Protein AF-A0A9D1P016-F1 (afdb_monomer_lite)

InterPro domains:
  IPR029063 S-adenosyl-L-methionine-dependent methyltransferase superfamily [G3DSA:3.40.50.150] (2-143)
  IPR029063 S-adenosyl-L-methionine-dependent methyltransferase superfamily [SSF53335] (2-163)

Secondary structure (DSSP, 8-state):
--------TTS---SS-EEEEEE-TTGGGG--SHHHHHHHHHHHHHHEEEEEEEEEEEE-HHIIIIIITT-EEEEE-SSEEEEEEEEEETTTTEEEEEEEEEEEPSSSS-EEEEEEEEEEE---HHHHHHHHHHTTEEEEEEEETTSSSPP-TT-SEEEEEEEE---TTS------GGGGGTT--

Organism: NCBI:txid2840864

Structure (mmCIF, N/CA/C/O backbone):
data_AF-A0A9D1P016-F1
#
_entry.id   AF-A0A9D1P016-F1
#
loop_
_atom_site.group_PDB
_atom_site.id
_atom_site.type_symbol
_atom_site.label_atom_id
_atom_site.label_alt_id
_atom_site.label_comp_id
_atom_site.label_asym_id
_atom_site.label_entity_id
_atom_site.label_seq_id
_atom_site.pdbx_PDB_ins_code
_atom_site.Cartn_x
_atom_site.Cartn_y
_atom_site.Cartn_z
_atom_site.occupancy
_atom_site.B_iso_or_equiv
_atom_site.auth_seq_id
_atom_site.auth_comp_id
_atom_site.auth_asym_id
_atom_site.auth_atom_id
_atom_site.pdbx_PDB_model_num
ATOM 1 N N . ASP A 1 1 ? -22.565 -2.292 -15.422 1.00 86.06 1 ASP A N 1
ATOM 2 C CA . ASP A 1 1 ? -21.667 -1.198 -15.838 1.00 86.06 1 ASP A CA 1
ATOM 3 C C . ASP A 1 1 ? -20.676 -0.885 -14.730 1.00 86.06 1 ASP A C 1
ATOM 5 O O . ASP A 1 1 ? -21.035 -1.044 -13.568 1.00 86.06 1 ASP A O 1
ATOM 9 N N . ILE A 1 2 ? -19.441 -0.518 -15.087 1.00 94.69 2 ILE A N 1
ATOM 10 C CA . ILE A 1 2 ? -18.363 -0.132 -14.159 1.00 94.69 2 ILE A CA 1
ATOM 11 C C . ILE A 1 2 ? -18.047 1.345 -14.411 1.00 94.69 2 ILE A C 1
ATOM 13 O O . ILE A 1 2 ? -17.855 1.740 -15.561 1.00 94.69 2 ILE A O 1
ATOM 17 N N . LEU A 1 3 ? -18.018 2.152 -13.349 1.00 94.94 3 LEU A N 1
ATOM 18 C CA . LEU A 1 3 ? -17.623 3.559 -13.401 1.00 94.94 3 LEU A CA 1
ATOM 19 C C . LEU A 1 3 ? -16.125 3.676 -13.102 1.00 94.94 3 LEU A C 1
ATOM 21 O O . LEU A 1 3 ? -15.678 3.214 -12.056 1.00 94.94 3 LEU A O 1
ATOM 25 N N . TYR A 1 4 ? -15.377 4.321 -13.997 1.00 96.56 4 TYR A N 1
ATOM 26 C CA . TYR A 1 4 ? -13.969 4.658 -13.789 1.00 96.56 4 TYR A CA 1
ATOM 27 C C . TYR A 1 4 ? -13.840 6.148 -13.483 1.00 96.56 4 TYR A C 1
ATOM 29 O O . TYR A 1 4 ? -14.383 6.978 -14.213 1.00 96.56 4 TYR A O 1
ATOM 37 N N . LEU A 1 5 ? -13.115 6.472 -12.414 1.00 96.25 5 LEU A N 1
ATOM 38 C CA . LEU A 1 5 ? -12.812 7.835 -11.990 1.00 96.25 5 LEU A CA 1
ATOM 39 C C . LEU A 1 5 ? -11.292 7.976 -11.885 1.00 96.25 5 LEU A C 1
ATOM 41 O O . LEU A 1 5 ? -10.639 7.124 -11.289 1.00 96.25 5 LEU A O 1
ATOM 45 N N . LEU A 1 6 ? -10.739 9.037 -12.470 1.00 97.69 6 LEU A N 1
ATOM 46 C CA . LEU A 1 6 ? -9.331 9.393 -12.309 1.00 97.69 6 LEU A CA 1
ATOM 47 C C . LEU A 1 6 ? -9.218 10.350 -11.123 1.00 97.69 6 LEU A C 1
ATOM 49 O O . LEU A 1 6 ? -9.608 11.511 -11.241 1.00 97.69 6 LEU A O 1
ATOM 53 N N . GLN A 1 7 ? -8.746 9.849 -9.987 1.00 97.94 7 GLN A N 1
ATOM 54 C CA . GLN A 1 7 ? -8.622 10.602 -8.739 1.00 97.94 7 GLN A CA 1
ATOM 55 C C . GLN A 1 7 ? -7.360 10.167 -7.988 1.00 97.94 7 GLN A C 1
ATOM 57 O O . GLN A 1 7 ? -6.911 9.029 -8.133 1.00 97.94 7 GLN A O 1
ATOM 62 N N . ASP A 1 8 ? -6.814 11.069 -7.178 1.00 98.00 8 ASP A N 1
ATOM 63 C CA . ASP A 1 8 ? -5.795 10.747 -6.183 1.00 98.00 8 ASP A CA 1
ATOM 64 C C . ASP A 1 8 ? -6.477 10.120 -4.957 1.00 98.00 8 ASP A C 1
ATOM 66 O O . ASP A 1 8 ? -7.472 10.641 -4.448 1.00 98.00 8 ASP A O 1
ATOM 70 N N . MET A 1 9 ? -5.956 8.992 -4.470 1.00 96.88 9 MET A N 1
ATOM 71 C CA . MET A 1 9 ? -6.539 8.292 -3.321 1.00 96.88 9 MET A CA 1
ATOM 72 C C . MET A 1 9 ? -6.477 9.100 -2.012 1.00 96.88 9 MET A C 1
ATOM 74 O O . MET A 1 9 ? -7.192 8.781 -1.065 1.00 96.88 9 MET A O 1
ATOM 78 N N . ARG A 1 10 ? -5.660 10.155 -1.945 1.00 98.12 10 ARG A N 1
ATOM 79 C CA . ARG A 1 10 ? -5.562 11.062 -0.789 1.00 98.12 10 ARG A CA 1
ATOM 80 C C . ARG A 1 10 ? -6.680 12.102 -0.733 1.00 98.12 10 ARG A C 1
ATOM 82 O O . ARG A 1 10 ? -6.867 12.740 0.301 1.00 98.12 10 ARG A O 1
ATOM 89 N N . GLU A 1 11 ? -7.435 12.266 -1.816 1.00 97.88 11 GLU A N 1
ATOM 90 C CA . GLU A 1 11 ? -8.496 13.275 -1.938 1.00 97.88 11 GLU A CA 1
ATOM 91 C C . GLU A 1 11 ? -9.695 12.788 -2.770 1.00 97.88 11 GLU A C 1
ATOM 93 O O . GLU A 1 11 ? -10.429 13.588 -3.349 1.00 97.88 11 GLU A O 1
ATOM 98 N N . PHE A 1 12 ? -9.917 11.470 -2.833 1.00 97.06 12 PHE A N 1
ATOM 99 C CA . PHE A 1 12 ? -11.016 10.912 -3.617 1.00 97.06 12 PHE A CA 1
ATOM 100 C C . PHE A 1 12 ? -12.390 11.323 -3.062 1.00 97.06 12 PHE A C 1
ATOM 102 O O . PHE A 1 12 ? -12.607 11.441 -1.851 1.00 97.06 12 PHE A O 1
ATOM 109 N N . GLU A 1 13 ? -13.350 11.491 -3.971 1.00 96.12 13 GLU A N 1
ATOM 110 C CA . GLU A 1 13 ? -14.728 11.868 -3.658 1.00 96.12 13 GLU A CA 1
ATOM 111 C C . GLU A 1 13 ? -15.710 10.966 -4.404 1.00 96.12 13 GLU A C 1
ATOM 113 O O . GLU A 1 13 ? -15.620 10.779 -5.623 1.00 96.12 13 GLU A O 1
ATOM 118 N N . LEU A 1 14 ? -16.673 10.423 -3.654 1.00 94.81 14 LEU A N 1
ATOM 119 C CA . LEU A 1 14 ? -17.739 9.572 -4.169 1.00 94.81 14 LEU A CA 1
ATOM 120 C C . LEU A 1 14 ? -19.102 10.228 -3.942 1.00 94.81 14 LEU A C 1
ATOM 122 O O . LEU A 1 14 ? -19.347 10.872 -2.926 1.00 94.81 14 LEU A O 1
ATOM 126 N N . TYR A 1 15 ? -20.040 9.979 -4.857 1.00 89.31 15 TYR A N 1
ATOM 127 C CA . TYR A 1 15 ? -21.421 10.468 -4.742 1.00 89.31 15 TYR A CA 1
ATOM 128 C C . TYR A 1 15 ? -22.214 9.863 -3.570 1.00 89.31 15 TYR A C 1
ATOM 130 O O . TYR A 1 15 ? -23.306 10.334 -3.259 1.00 89.31 15 TYR A O 1
ATOM 138 N N . GLY A 1 16 ? -21.705 8.803 -2.944 1.00 91.38 16 GLY A N 1
ATOM 139 C CA . GLY A 1 16 ? -22.344 8.121 -1.828 1.00 91.38 16 GLY A CA 1
ATOM 140 C C . GLY A 1 16 ? -21.399 7.126 -1.168 1.00 91.38 16 GLY A C 1
ATOM 141 O O . GLY A 1 16 ? -20.247 6.979 -1.581 1.00 91.38 16 GLY A O 1
ATOM 142 N N . THR A 1 17 ? -21.899 6.448 -0.142 1.00 95.06 17 THR A N 1
ATOM 143 C CA . THR A 1 17 ? -21.143 5.423 0.572 1.00 95.06 17 THR A CA 1
ATOM 144 C C . THR A 1 17 ? -21.134 4.089 -0.175 1.00 95.06 17 THR A C 1
ATOM 146 O O . THR A 1 17 ? -21.968 3.822 -1.047 1.00 95.06 17 THR A O 1
ATOM 149 N N . VAL A 1 18 ? -20.154 3.250 0.151 1.00 96.94 18 VAL A N 1
ATOM 150 C CA . VAL A 1 18 ? -19.946 1.930 -0.446 1.00 96.94 18 VAL A CA 1
ATOM 151 C C . VAL A 1 18 ? -19.807 0.859 0.629 1.00 96.94 18 VAL A C 1
ATOM 153 O O . VAL A 1 18 ? -19.250 1.082 1.699 1.00 96.94 18 VAL A O 1
ATOM 156 N N . ARG A 1 19 ? -20.253 -0.362 0.325 1.00 97.62 19 ARG A N 1
ATOM 157 C CA . ARG A 1 19 ? -20.155 -1.496 1.264 1.00 97.62 19 ARG A CA 1
ATOM 158 C C . ARG A 1 19 ? -18.728 -1.966 1.507 1.00 97.62 19 ARG A C 1
ATOM 160 O O . ARG A 1 19 ? -18.453 -2.570 2.544 1.00 97.62 19 ARG A O 1
ATOM 167 N N . ALA A 1 20 ? -17.854 -1.766 0.526 1.00 98.25 20 ALA A N 1
ATOM 168 C CA . ALA A 1 20 ? -16.466 -2.158 0.628 1.00 98.25 20 ALA A CA 1
ATOM 169 C C . ALA A 1 20 ? -15.550 -1.265 -0.208 1.00 98.25 20 ALA A C 1
ATOM 171 O O . ALA A 1 20 ? -15.937 -0.806 -1.284 1.00 98.25 20 ALA A O 1
ATOM 172 N N . VAL A 1 21 ? -14.322 -1.098 0.276 1.00 98.56 21 VAL A N 1
ATOM 173 C CA . VAL A 1 21 ? -13.193 -0.520 -0.458 1.00 98.56 21 VAL A CA 1
ATOM 174 C C . VAL A 1 21 ? -12.096 -1.578 -0.541 1.00 98.56 21 VAL A C 1
ATOM 176 O O . VAL A 1 21 ? -11.859 -2.308 0.423 1.00 98.56 21 VAL A O 1
ATOM 179 N N . VAL A 1 22 ? -11.446 -1.688 -1.700 1.00 98.38 22 VAL A N 1
ATOM 180 C CA . VAL A 1 22 ? -10.382 -2.667 -1.945 1.00 98.38 22 VAL A CA 1
ATOM 181 C C . VAL A 1 22 ? -9.201 -1.968 -2.613 1.00 98.38 22 VAL A C 1
ATOM 183 O O . VAL A 1 22 ? -9.381 -1.366 -3.668 1.00 98.38 22 VAL A O 1
ATOM 186 N N . SER A 1 23 ? -8.010 -2.059 -2.016 1.00 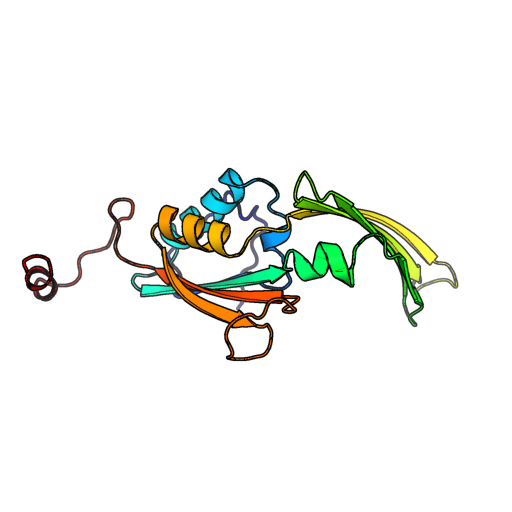98.06 23 SER A N 1
ATOM 187 C CA . SER A 1 23 ? -6.754 -1.536 -2.576 1.00 98.06 23 SER A CA 1
ATOM 188 C C . SER A 1 23 ? -5.693 -2.630 -2.567 1.00 98.06 23 SER A C 1
ATOM 190 O O . SER A 1 23 ? -5.172 -2.989 -1.516 1.00 98.06 23 SER A O 1
ATOM 192 N N . VAL A 1 24 ? -5.417 -3.212 -3.731 1.00 96.00 24 VAL A N 1
ATOM 193 C CA . VAL A 1 24 ? -4.532 -4.379 -3.851 1.00 96.00 24 VAL A CA 1
ATOM 194 C C . VAL A 1 24 ? -3.334 -4.100 -4.748 1.00 96.00 24 VAL A C 1
ATOM 196 O O . VAL A 1 24 ? -3.271 -3.059 -5.404 1.00 96.00 24 VAL A O 1
ATOM 199 N N . CYS A 1 25 ? -2.395 -5.044 -4.784 1.00 94.56 25 CYS A N 1
ATOM 200 C CA . CYS A 1 25 ? -1.147 -4.933 -5.536 1.00 94.56 25 CYS A CA 1
ATOM 201 C C . CYS A 1 25 ? -0.304 -3.760 -5.031 1.00 94.56 25 CYS A C 1
ATOM 203 O O . CYS A 1 25 ? 0.121 -2.922 -5.821 1.00 94.56 25 CYS A O 1
ATOM 205 N N . ASP A 1 26 ? -0.094 -3.692 -3.708 1.00 95.12 26 ASP A N 1
ATOM 206 C CA . ASP A 1 26 ? 0.848 -2.771 -3.056 1.00 95.12 26 ASP A CA 1
ATOM 207 C C . ASP A 1 26 ? 0.648 -1.286 -3.399 1.00 95.12 26 ASP A C 1
ATOM 209 O O . ASP A 1 26 ? 1.516 -0.451 -3.159 1.00 95.12 26 ASP A O 1
ATOM 213 N N . SER A 1 27 ? -0.548 -0.928 -3.875 1.00 97.19 27 SER A N 1
ATOM 214 C CA . SER A 1 27 ? -0.911 0.451 -4.212 1.00 97.19 27 SER A CA 1
ATOM 215 C C . SER A 1 27 ? -0.753 1.381 -3.007 1.00 97.19 27 SER A C 1
ATOM 217 O O . SER A 1 27 ? -0.333 2.523 -3.150 1.00 97.19 27 SER A O 1
ATOM 219 N N . MET A 1 28 ? -1.031 0.873 -1.803 1.00 97.81 28 MET A N 1
ATOM 220 C CA . MET A 1 28 ? -0.887 1.635 -0.562 1.00 97.81 28 MET A CA 1
ATOM 221 C C . MET A 1 28 ? 0.576 1.915 -0.193 1.00 97.81 28 MET A C 1
ATOM 223 O O . MET A 1 28 ? 0.830 2.889 0.506 1.00 97.81 28 MET A O 1
ATOM 227 N N . ASN A 1 29 ? 1.543 1.115 -0.664 1.00 98.25 29 ASN A N 1
ATOM 228 C CA . ASN A 1 29 ? 2.960 1.376 -0.401 1.00 98.25 29 ASN A CA 1
ATOM 229 C C . ASN A 1 29 ? 3.468 2.629 -1.137 1.00 98.25 29 ASN A C 1
ATOM 231 O O . ASN A 1 29 ? 4.477 3.181 -0.717 1.00 98.25 29 ASN A O 1
ATOM 235 N N . TYR A 1 30 ? 2.786 3.094 -2.192 1.00 98.12 30 TYR A N 1
ATOM 236 C CA . TYR A 1 30 ? 3.137 4.336 -2.901 1.00 98.12 30 TYR A CA 1
ATOM 237 C C . TYR A 1 30 ? 2.790 5.607 -2.129 1.00 98.12 30 TYR A C 1
ATOM 239 O O . TYR A 1 30 ? 3.263 6.690 -2.472 1.00 98.12 30 TYR A O 1
ATOM 247 N N . ILE A 1 31 ? 1.963 5.497 -1.092 1.00 98.38 31 ILE A N 1
ATOM 248 C CA . ILE A 1 31 ? 1.809 6.581 -0.137 1.00 98.38 31 ILE A CA 1
ATOM 249 C C . ILE A 1 31 ? 3.032 6.514 0.764 1.00 98.38 31 ILE A C 1
ATOM 251 O O . ILE A 1 31 ? 3.184 5.557 1.510 1.00 98.38 31 ILE A O 1
ATOM 255 N N . THR A 1 32 ? 3.952 7.465 0.619 1.00 97.81 32 THR A N 1
ATOM 256 C CA . THR A 1 32 ? 5.226 7.462 1.352 1.00 97.81 32 THR A CA 1
ATOM 257 C C . THR A 1 32 ? 5.178 8.300 2.620 1.00 97.81 32 THR A C 1
ATOM 259 O O . THR A 1 32 ? 6.038 8.142 3.477 1.00 97.81 32 THR A O 1
ATOM 262 N N . ASP A 1 33 ? 4.171 9.153 2.784 1.00 97.94 33 ASP A N 1
ATOM 263 C CA . ASP A 1 33 ? 3.970 9.956 3.985 1.00 97.94 33 ASP A CA 1
ATOM 264 C C . ASP A 1 33 ? 2.914 9.316 4.907 1.00 97.94 33 ASP A C 1
ATOM 266 O O . ASP A 1 33 ? 1.906 8.767 4.459 1.00 97.94 33 ASP A O 1
ATOM 270 N N . GLU A 1 34 ? 3.161 9.320 6.217 1.00 97.50 34 GLU A N 1
ATOM 271 C CA . GLU A 1 34 ? 2.231 8.733 7.192 1.00 97.50 34 GLU A CA 1
ATOM 272 C C . GLU A 1 34 ? 0.925 9.520 7.333 1.00 97.50 34 GLU A C 1
ATOM 274 O O . GLU A 1 34 ? -0.136 8.915 7.508 1.00 97.50 34 GLU A O 1
ATOM 279 N N . GLU A 1 35 ? 0.982 10.850 7.256 1.00 98.31 35 GLU A N 1
ATOM 280 C CA . GLU A 1 35 ? -0.199 11.709 7.317 1.00 98.31 35 GLU A CA 1
ATOM 281 C C . GLU A 1 35 ? -1.071 11.502 6.078 1.00 98.31 35 GLU A C 1
ATOM 283 O O . GLU A 1 35 ? -2.296 11.417 6.200 1.00 98.31 35 GLU A O 1
ATOM 288 N N . ASP A 1 36 ? -0.449 11.326 4.908 1.00 98.62 36 ASP A N 1
ATOM 289 C CA . ASP A 1 36 ? -1.157 10.967 3.678 1.00 98.62 36 ASP A CA 1
ATOM 290 C C . ASP A 1 36 ? -1.817 9.584 3.797 1.00 98.62 36 ASP A C 1
ATOM 292 O O . ASP A 1 36 ? -2.981 9.426 3.424 1.00 98.62 36 ASP A O 1
ATOM 296 N N . LEU A 1 37 ? -1.133 8.580 4.360 1.00 98.62 37 LEU A N 1
ATOM 297 C CA . LEU A 1 37 ? -1.711 7.241 4.537 1.00 98.62 37 LEU A CA 1
ATOM 298 C C . LEU A 1 37 ? -2.916 7.280 5.486 1.00 98.62 37 LEU A C 1
ATOM 300 O O . LEU A 1 37 ? -3.975 6.713 5.195 1.00 98.62 37 LEU A O 1
ATOM 304 N N . LEU A 1 38 ? -2.781 8.011 6.594 1.00 98.69 38 LEU A N 1
ATOM 305 C CA . LEU A 1 38 ? -3.874 8.270 7.523 1.00 98.69 38 LEU A CA 1
ATOM 306 C C . LEU A 1 38 ? -5.039 8.988 6.836 1.00 98.69 38 LEU A C 1
ATOM 308 O O . LEU A 1 38 ? -6.203 8.667 7.086 1.00 98.69 38 LEU A O 1
ATOM 312 N N . GLN A 1 39 ? -4.745 9.950 5.963 1.00 98.62 39 GLN A N 1
ATOM 313 C CA . GLN A 1 39 ? -5.750 10.675 5.199 1.00 98.62 39 GLN A CA 1
ATOM 314 C C . GLN A 1 39 ? -6.524 9.741 4.258 1.00 98.62 39 GLN A C 1
ATOM 316 O O . GLN A 1 39 ? -7.756 9.803 4.237 1.00 98.62 39 GLN A O 1
ATOM 321 N N . VAL A 1 40 ? -5.849 8.818 3.562 1.00 98.69 40 VAL A N 1
ATOM 322 C CA . VAL A 1 40 ? -6.526 7.781 2.763 1.00 98.69 40 VAL A CA 1
ATOM 323 C C . VAL A 1 40 ? -7.459 6.953 3.650 1.00 98.69 40 VAL A C 1
ATOM 325 O O . VAL A 1 40 ? -8.634 6.783 3.320 1.00 98.69 40 VAL A O 1
ATOM 328 N N . PHE A 1 41 ? -6.993 6.482 4.811 1.00 98.62 41 PHE A N 1
ATOM 329 C CA . PHE A 1 41 ? -7.825 5.694 5.729 1.00 98.62 41 PHE A CA 1
ATOM 330 C C . PHE A 1 41 ? -9.031 6.478 6.259 1.00 98.62 41 PHE A C 1
ATOM 332 O O . PHE A 1 41 ? -10.124 5.919 6.368 1.00 98.62 41 PHE A O 1
ATOM 339 N N . ARG A 1 42 ? -8.878 7.778 6.535 1.00 97.62 42 ARG A N 1
ATOM 340 C CA . ARG A 1 42 ? -9.984 8.664 6.933 1.00 97.62 42 ARG A CA 1
ATOM 341 C C . ARG A 1 42 ? -11.016 8.820 5.823 1.00 97.62 42 ARG A C 1
ATOM 343 O O . ARG A 1 42 ? -12.212 8.764 6.107 1.00 97.62 42 ARG A O 1
ATOM 350 N N . LEU A 1 43 ? -10.585 8.970 4.571 1.00 97.81 43 LEU A N 1
ATOM 351 C CA . LEU A 1 43 ? -11.501 9.012 3.430 1.00 97.81 43 LEU A CA 1
ATOM 352 C C . LEU A 1 43 ? -12.235 7.684 3.258 1.00 97.81 43 LEU A C 1
ATOM 354 O O . LEU A 1 43 ? -13.456 7.676 3.112 1.00 97.81 43 LEU A O 1
ATOM 358 N N . VAL A 1 44 ? -11.531 6.557 3.360 1.00 98.00 44 VAL A N 1
ATOM 359 C CA . VAL A 1 44 ? -12.158 5.229 3.331 1.00 98.00 44 VAL A CA 1
ATOM 360 C C . VAL A 1 44 ? -13.199 5.093 4.442 1.00 98.00 44 VAL A C 1
ATOM 362 O O . VAL A 1 44 ? -14.344 4.740 4.171 1.00 98.00 44 VAL A O 1
ATOM 365 N N . SER A 1 45 ? -12.839 5.444 5.675 1.00 97.06 45 SER A N 1
ATOM 366 C CA . SER A 1 45 ? -13.746 5.470 6.826 1.00 97.06 45 SER A CA 1
ATOM 367 C C . SER A 1 45 ? -14.985 6.336 6.563 1.00 97.06 45 SER A C 1
ATOM 369 O O . SER A 1 45 ? -16.113 5.918 6.834 1.00 97.06 45 SER A O 1
ATOM 371 N N . ASN A 1 46 ? -14.807 7.511 5.953 1.00 95.94 46 ASN A N 1
ATOM 372 C CA . ASN A 1 46 ? -15.895 8.417 5.592 1.00 95.94 46 ASN A CA 1
ATOM 373 C C . ASN A 1 46 ? -16.851 7.819 4.545 1.00 95.94 46 ASN A C 1
ATOM 375 O O . ASN A 1 46 ? -18.066 7.933 4.695 1.00 95.94 46 ASN A O 1
ATOM 379 N N . TYR A 1 47 ? -16.318 7.163 3.514 1.00 96.69 47 TYR A N 1
ATOM 380 C CA . TYR A 1 47 ? -17.111 6.644 2.396 1.00 96.69 47 TYR A CA 1
ATOM 381 C C . TYR A 1 47 ? -17.603 5.205 2.569 1.00 96.69 47 TYR A C 1
ATOM 383 O O . TYR A 1 47 ? -18.377 4.736 1.739 1.00 96.69 47 TYR A O 1
ATOM 391 N N . LEU A 1 48 ? -17.218 4.484 3.620 1.00 97.44 48 LEU A N 1
ATOM 392 C CA . LEU A 1 48 ? -17.801 3.170 3.893 1.00 97.44 48 LEU A CA 1
ATOM 393 C C . LEU A 1 48 ? -19.247 3.281 4.399 1.00 97.44 48 LEU A C 1
ATOM 395 O O . LEU A 1 48 ? -19.611 4.221 5.094 1.00 97.44 48 LEU A O 1
ATOM 399 N N . ASP A 1 49 ? -20.092 2.307 4.084 1.00 95.81 49 ASP A N 1
ATOM 400 C CA . ASP A 1 49 ? -21.360 2.116 4.794 1.00 95.81 49 ASP A CA 1
ATOM 401 C C . ASP A 1 49 ?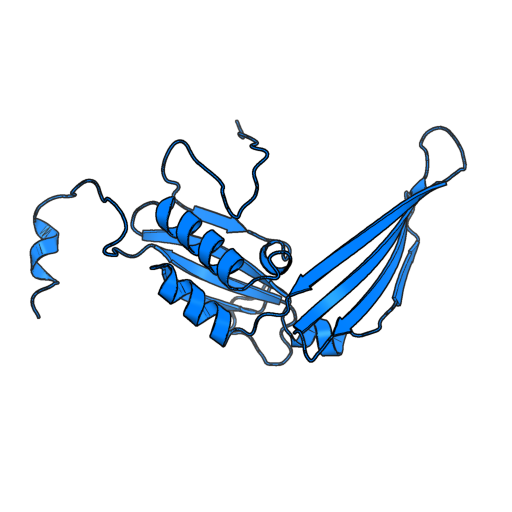 -21.096 1.762 6.272 1.00 95.81 49 ASP A C 1
ATOM 403 O O . ASP A 1 49 ? -20.018 1.245 6.584 1.00 95.81 49 ASP A O 1
ATOM 407 N N . PRO A 1 50 ? -22.069 1.961 7.185 1.00 94.50 50 PRO A N 1
ATOM 408 C CA . PRO A 1 50 ? -21.967 1.452 8.549 1.00 94.50 50 PRO A CA 1
ATOM 409 C C . PRO A 1 50 ? -21.648 -0.049 8.559 1.00 94.50 50 PRO A C 1
ATOM 411 O O . PRO A 1 50 ? -22.378 -0.848 7.964 1.00 94.50 50 PRO A O 1
ATOM 414 N N . GLY A 1 51 ? -20.544 -0.438 9.198 1.00 96.06 51 GLY A N 1
ATOM 415 C CA . GLY A 1 51 ? -20.077 -1.830 9.218 1.00 96.06 51 GLY A CA 1
ATOM 416 C C . GLY A 1 51 ? -19.442 -2.337 7.913 1.00 96.06 51 GLY A C 1
ATOM 417 O O . GLY A 1 51 ? -19.172 -3.542 7.805 1.00 96.06 51 GLY A O 1
ATOM 418 N N . GLY A 1 52 ? -19.204 -1.457 6.935 1.00 98.00 52 GLY A N 1
ATOM 419 C CA . GLY A 1 52 ? -18.521 -1.750 5.675 1.00 98.00 52 GLY A CA 1
ATOM 420 C C . GLY A 1 52 ? -17.072 -2.211 5.867 1.00 98.00 52 GLY A C 1
ATOM 421 O O . GLY A 1 52 ? -16.486 -2.037 6.935 1.00 98.00 52 GLY A O 1
ATOM 422 N N . ILE A 1 53 ? -16.495 -2.834 4.837 1.00 98.56 53 ILE A N 1
ATOM 423 C CA . ILE A 1 53 ? -15.170 -3.472 4.910 1.00 98.56 53 ILE A CA 1
ATOM 424 C C . ILE A 1 53 ? -14.143 -2.743 4.050 1.00 98.56 53 ILE A C 1
ATOM 426 O O . ILE A 1 53 ? -14.365 -2.501 2.868 1.00 98.56 53 ILE A O 1
ATOM 430 N N . PHE A 1 54 ? -12.968 -2.500 4.611 1.00 98.75 54 PHE A N 1
ATOM 431 C CA . PHE A 1 54 ? -11.784 -2.110 3.866 1.00 98.75 54 PHE A CA 1
ATOM 432 C C . PHE A 1 54 ? -10.792 -3.271 3.817 1.00 98.75 54 PHE A C 1
ATOM 434 O O . PHE A 1 54 ? -10.408 -3.805 4.858 1.00 98.75 54 PHE A O 1
ATOM 441 N N . ILE A 1 55 ? -10.388 -3.664 2.609 1.00 98.62 55 ILE A N 1
ATOM 442 C CA . ILE A 1 55 ? -9.329 -4.653 2.392 1.00 98.62 55 ILE A CA 1
ATOM 443 C C . ILE A 1 55 ? -8.199 -3.980 1.635 1.00 98.62 55 ILE A C 1
ATOM 445 O O . ILE A 1 55 ? -8.418 -3.437 0.551 1.00 98.62 55 ILE A O 1
ATOM 449 N N . PHE A 1 56 ? -6.990 -4.058 2.166 1.00 98.69 56 PHE A N 1
ATOM 450 C CA . PHE A 1 56 ? -5.816 -3.619 1.431 1.00 98.69 56 PHE A CA 1
ATOM 451 C C . PHE A 1 56 ? -4.611 -4.495 1.712 1.00 98.69 56 PHE A C 1
ATOM 453 O O . PHE A 1 56 ? -4.598 -5.235 2.696 1.00 98.69 56 PHE A O 1
ATOM 460 N N . ASP A 1 57 ? -3.612 -4.432 0.839 1.00 98.44 57 ASP A N 1
ATOM 461 C CA . ASP A 1 57 ? -2.349 -5.124 1.055 1.00 98.44 57 ASP A CA 1
ATOM 462 C C . ASP A 1 57 ? -1.149 -4.189 1.066 1.00 98.44 57 ASP A C 1
ATOM 464 O O . ASP A 1 57 ? -1.170 -3.096 0.496 1.00 98.44 57 ASP A O 1
ATOM 468 N N . LEU A 1 58 ? -0.116 -4.645 1.768 1.00 98.12 58 LEU A N 1
ATOM 469 C CA . LEU A 1 58 ? 1.182 -4.001 1.833 1.00 98.12 58 LEU A CA 1
ATOM 470 C C . LEU A 1 58 ? 2.276 -5.047 1.650 1.00 98.12 58 LEU A C 1
ATOM 472 O O . LEU A 1 58 ? 2.223 -6.144 2.219 1.00 98.12 58 LEU A O 1
ATOM 476 N N . ASN A 1 59 ? 3.300 -4.677 0.893 1.00 97.94 59 ASN A N 1
ATOM 477 C CA . ASN A 1 59 ? 4.605 -5.315 0.977 1.00 97.94 59 ASN A CA 1
ATOM 478 C C . ASN A 1 59 ? 5.224 -5.019 2.349 1.00 97.94 59 ASN A C 1
ATOM 480 O O . ASN A 1 59 ? 5.121 -3.900 2.858 1.00 97.94 59 ASN A O 1
ATOM 484 N N . THR A 1 60 ? 5.859 -6.023 2.947 1.00 96.81 60 THR A N 1
ATOM 485 C CA . THR A 1 60 ? 6.454 -5.910 4.283 1.00 96.81 60 THR A CA 1
ATOM 486 C C . THR A 1 60 ? 7.880 -5.372 4.230 1.00 96.81 60 THR A C 1
ATOM 488 O O . THR A 1 60 ? 8.567 -5.476 3.214 1.00 96.81 60 THR A O 1
ATOM 491 N N . VAL A 1 61 ? 8.370 -4.895 5.377 1.00 95.56 61 VAL A N 1
ATOM 492 C CA . VAL A 1 61 ? 9.789 -4.552 5.569 1.00 95.56 61 VAL A CA 1
ATOM 493 C C . VAL A 1 61 ? 10.707 -5.726 5.210 1.00 95.56 61 VAL A C 1
ATOM 495 O O . VAL A 1 61 ? 11.735 -5.517 4.582 1.00 95.56 61 VAL A O 1
ATOM 498 N N . HIS A 1 62 ? 10.321 -6.968 5.535 1.00 95.62 62 HIS A N 1
ATOM 499 C CA . HIS A 1 62 ? 11.084 -8.164 5.154 1.00 95.62 62 HIS A CA 1
ATOM 500 C C . HIS A 1 62 ? 11.249 -8.284 3.633 1.00 95.62 62 HIS A C 1
ATOM 502 O O . HIS A 1 62 ? 12.342 -8.579 3.160 1.00 95.62 62 HIS A O 1
ATOM 508 N N . LYS A 1 63 ? 10.193 -8.018 2.851 1.00 95.50 63 LYS A N 1
ATOM 509 C CA . LYS A 1 63 ? 10.286 -8.055 1.387 1.00 95.50 63 LYS A CA 1
ATOM 510 C C . LYS A 1 63 ? 11.276 -7.017 0.866 1.00 95.50 63 LYS A C 1
ATOM 512 O O . LYS A 1 63 ? 12.119 -7.368 0.049 1.00 95.50 63 LYS A O 1
ATOM 517 N N . TYR A 1 64 ? 11.178 -5.772 1.327 1.00 94.62 64 TYR A N 1
ATOM 518 C CA . TYR A 1 64 ? 12.055 -4.709 0.838 1.00 94.62 64 TYR A CA 1
ATOM 519 C C . TYR A 1 64 ? 13.500 -4.885 1.296 1.00 94.62 64 TYR A C 1
ATOM 521 O O . TYR A 1 64 ? 14.393 -4.771 0.476 1.00 94.62 64 TYR A O 1
ATOM 529 N N . ARG A 1 65 ? 13.741 -5.261 2.554 1.00 93.62 65 ARG A N 1
ATOM 530 C CA . ARG A 1 65 ? 15.099 -5.423 3.086 1.00 93.62 65 ARG A CA 1
ATOM 531 C C . ARG A 1 65 ? 15.787 -6.709 2.630 1.00 93.62 65 ARG A C 1
ATOM 533 O O . ARG A 1 65 ? 16.937 -6.686 2.214 1.00 93.62 65 ARG A O 1
ATOM 540 N N . ASP A 1 66 ? 15.103 -7.847 2.754 1.00 92.75 66 ASP A N 1
ATOM 541 C CA . ASP A 1 66 ? 15.756 -9.162 2.684 1.00 92.75 66 ASP A CA 1
ATOM 542 C C . ASP A 1 66 ? 15.572 -9.861 1.326 1.00 92.75 66 ASP A C 1
ATOM 544 O O . ASP A 1 66 ? 16.321 -10.787 1.011 1.00 92.75 66 ASP A O 1
ATOM 548 N N . ILE A 1 67 ? 14.559 -9.465 0.541 1.00 92.25 67 ILE A N 1
ATOM 549 C CA . ILE A 1 67 ? 14.226 -10.101 -0.745 1.00 92.25 67 ILE A CA 1
ATOM 550 C C . ILE A 1 67 ? 14.576 -9.201 -1.928 1.00 92.25 67 ILE A C 1
ATOM 552 O O . ILE A 1 67 ? 15.222 -9.672 -2.861 1.00 92.25 67 ILE A O 1
ATOM 556 N N . LEU A 1 68 ? 14.124 -7.943 -1.905 1.00 90.25 68 LEU A N 1
ATOM 557 C CA . LEU A 1 68 ? 14.454 -6.957 -2.930 1.00 90.25 68 LEU A CA 1
ATOM 558 C C . LEU A 1 68 ? 15.834 -6.366 -2.647 1.00 90.25 68 LEU A C 1
ATOM 560 O O . LEU A 1 68 ? 16.738 -6.624 -3.426 1.00 90.25 68 LEU A O 1
ATOM 564 N N . GLY A 1 69 ? 16.031 -5.681 -1.521 1.00 88.06 69 GLY A N 1
ATOM 565 C CA . GLY A 1 69 ? 17.300 -5.045 -1.158 1.00 88.06 69 GLY A CA 1
ATOM 566 C C . GLY A 1 69 ? 17.891 -4.286 -2.346 1.00 88.06 69 GLY A C 1
ATOM 567 O O . GLY A 1 69 ? 17.170 -3.573 -3.035 1.00 88.06 69 GLY A O 1
ATOM 568 N N . ASP A 1 70 ? 19.156 -4.571 -2.656 1.00 87.44 70 ASP A N 1
ATOM 569 C CA . ASP A 1 70 ? 19.868 -4.003 -3.813 1.00 87.44 70 ASP A CA 1
ATOM 570 C C . ASP A 1 70 ? 19.774 -4.892 -5.074 1.00 87.44 70 ASP A C 1
ATOM 572 O O . ASP A 1 70 ? 20.689 -4.952 -5.906 1.00 87.44 70 ASP A O 1
ATOM 576 N N . ALA A 1 71 ? 18.730 -5.720 -5.189 1.00 88.88 71 ALA A N 1
ATOM 577 C CA . ALA A 1 71 ? 18.623 -6.686 -6.274 1.00 88.88 71 ALA A CA 1
ATOM 578 C C . ALA A 1 71 ? 18.245 -6.013 -7.597 1.00 88.88 71 ALA A C 1
ATOM 580 O O . ALA A 1 71 ? 17.223 -5.333 -7.718 1.00 88.88 71 ALA A O 1
ATOM 581 N N . THR A 1 72 ? 19.017 -6.341 -8.633 1.00 91.38 72 THR A N 1
ATOM 582 C CA . THR A 1 72 ? 18.630 -6.134 -10.029 1.00 91.38 72 THR A CA 1
ATOM 583 C C . THR A 1 72 ? 17.917 -7.373 -10.563 1.00 91.38 72 THR A C 1
ATOM 585 O O . THR A 1 72 ? 18.499 -8.459 -10.653 1.00 91.38 72 THR A O 1
ATOM 588 N N . ILE A 1 73 ? 16.668 -7.208 -10.982 1.00 90.62 73 ILE A N 1
ATOM 589 C CA . ILE A 1 73 ? 15.866 -8.227 -11.654 1.00 90.62 73 ILE A CA 1
ATOM 590 C C . ILE A 1 73 ? 15.773 -7.841 -13.127 1.00 90.62 73 ILE A C 1
ATOM 592 O O . ILE A 1 73 ? 15.231 -6.798 -13.473 1.00 90.62 73 ILE A O 1
ATOM 596 N N . ALA A 1 74 ? 16.289 -8.691 -14.009 1.00 92.12 74 ALA A N 1
ATOM 597 C CA . ALA A 1 74 ? 16.172 -8.495 -15.447 1.00 92.12 74 ALA A CA 1
ATOM 598 C C . ALA A 1 74 ? 15.453 -9.687 -16.078 1.00 92.12 74 ALA A C 1
ATOM 600 O O . ALA A 1 74 ? 15.889 -10.832 -15.935 1.00 92.12 74 ALA A O 1
ATOM 601 N N . GLU A 1 75 ? 14.375 -9.421 -16.809 1.00 90.81 75 GLU A N 1
ATOM 602 C CA . GLU A 1 75 ? 13.642 -10.442 -17.552 1.00 90.81 75 GLU A CA 1
ATOM 603 C C . GLU A 1 75 ? 13.484 -10.044 -19.018 1.00 90.81 75 GLU A C 1
ATOM 605 O O . GLU A 1 75 ? 13.290 -8.880 -19.365 1.00 90.81 75 GLU A O 1
ATOM 610 N N . ASN A 1 76 ? 13.540 -11.053 -19.884 1.00 89.81 76 ASN A N 1
ATOM 611 C CA . ASN A 1 76 ? 13.278 -10.928 -21.309 1.00 89.81 76 ASN A CA 1
ATOM 612 C C . ASN A 1 76 ? 12.043 -11.769 -21.642 1.00 89.81 76 ASN A C 1
ATOM 614 O O . ASN A 1 76 ? 12.048 -12.986 -21.432 1.00 89.81 76 ASN A O 1
ATOM 618 N N . ARG A 1 77 ? 10.986 -11.120 -22.126 1.00 89.50 77 ARG A N 1
ATOM 619 C CA . ARG A 1 77 ? 9.713 -11.733 -22.517 1.00 89.50 77 ARG A CA 1
ATOM 620 C C . ARG A 1 77 ? 9.474 -11.496 -24.010 1.00 89.50 77 ARG A C 1
ATOM 622 O O . ARG A 1 77 ? 10.211 -10.775 -24.671 1.00 89.50 77 ARG A O 1
ATOM 629 N N . GLU A 1 78 ? 8.456 -12.148 -24.564 1.00 84.00 78 GLU A N 1
ATOM 630 C CA . GLU A 1 78 ? 8.199 -12.127 -26.013 1.00 84.00 78 GLU A CA 1
ATOM 631 C C . GLU A 1 78 ? 7.907 -10.716 -26.557 1.00 84.00 78 GLU A C 1
ATOM 633 O O . GLU A 1 78 ? 8.391 -10.349 -27.629 1.00 84.00 78 GLU A O 1
ATOM 638 N N . GLU A 1 79 ? 7.158 -9.917 -25.796 1.00 84.12 79 GLU A N 1
ATOM 639 C CA . GLU A 1 79 ? 6.702 -8.582 -26.208 1.00 84.12 79 GLU A CA 1
ATOM 640 C C . GLU A 1 79 ? 7.493 -7.442 -25.546 1.00 84.12 79 GLU A C 1
ATOM 642 O O . GLU A 1 79 ? 7.484 -6.310 -26.033 1.00 84.12 79 GLU A O 1
ATOM 647 N N . CYS A 1 80 ? 8.210 -7.718 -24.453 1.00 89.25 80 CYS A N 1
ATOM 648 C CA . CYS A 1 80 ? 8.994 -6.717 -23.740 1.00 89.25 80 CYS A CA 1
ATOM 649 C C . CYS A 1 80 ? 10.151 -7.323 -22.940 1.00 89.25 80 CYS A C 1
ATOM 651 O O . CYS A 1 80 ? 10.119 -8.487 -22.545 1.00 89.25 80 CYS A O 1
ATOM 653 N N . SER A 1 81 ? 11.141 -6.494 -22.637 1.00 92.38 81 SER A N 1
ATOM 654 C CA . SER A 1 81 ? 12.175 -6.780 -21.643 1.00 92.38 81 SER A CA 1
ATOM 655 C C . SER A 1 81 ? 12.144 -5.703 -20.578 1.00 92.38 81 SER A C 1
ATOM 657 O O . SER A 1 81 ? 11.818 -4.556 -20.878 1.00 92.38 81 SER A O 1
ATOM 659 N N . PHE A 1 82 ? 12.518 -6.042 -19.351 1.00 93.12 82 PHE A N 1
ATOM 660 C CA . PHE A 1 82 ? 12.659 -5.043 -18.303 1.00 93.12 82 PHE A CA 1
ATOM 661 C C . PHE A 1 82 ? 13.892 -5.287 -17.446 1.00 93.12 82 PHE A C 1
ATOM 663 O O . PHE A 1 82 ? 14.331 -6.425 -17.271 1.00 93.12 82 PHE A O 1
ATOM 670 N N . ILE A 1 83 ? 14.438 -4.191 -16.933 1.00 94.44 83 ILE A N 1
ATOM 671 C CA . ILE A 1 83 ? 15.467 -4.152 -15.902 1.00 94.44 83 ILE A CA 1
ATOM 672 C C . ILE A 1 83 ? 14.841 -3.400 -14.734 1.00 94.44 83 ILE A C 1
ATOM 674 O O . ILE A 1 83 ? 14.369 -2.281 -14.908 1.00 94.44 83 ILE A O 1
ATOM 678 N N . TRP A 1 84 ? 14.784 -4.057 -13.586 1.00 93.38 84 TRP A N 1
ATOM 679 C CA . TRP A 1 84 ? 14.243 -3.536 -12.344 1.00 93.38 84 TRP A CA 1
ATOM 680 C C . TRP A 1 84 ? 15.367 -3.514 -11.314 1.00 93.38 84 TRP A C 1
ATOM 682 O O . TRP A 1 84 ? 15.835 -4.566 -10.883 1.00 93.38 84 TRP A O 1
ATOM 692 N N . GLU A 1 85 ? 15.816 -2.322 -10.952 1.00 94.00 85 GLU A N 1
ATOM 693 C CA . GLU A 1 85 ? 16.873 -2.083 -9.969 1.00 94.00 85 GLU A CA 1
ATOM 694 C C . GLU A 1 85 ? 16.227 -1.554 -8.692 1.00 94.00 85 GLU A C 1
ATOM 696 O O . GLU A 1 85 ? 15.459 -0.604 -8.766 1.00 94.00 85 GLU A O 1
ATOM 701 N N . ASN A 1 86 ? 16.473 -2.198 -7.551 1.00 93.12 86 ASN A N 1
ATOM 702 C CA . ASN A 1 86 ? 15.980 -1.743 -6.249 1.00 93.12 86 ASN A CA 1
ATOM 703 C C . ASN A 1 86 ? 17.137 -1.165 -5.434 1.00 93.12 86 ASN A C 1
ATOM 705 O O . ASN A 1 86 ? 18.258 -1.660 -5.538 1.00 93.12 86 ASN A O 1
ATOM 709 N N . ASP A 1 87 ? 16.832 -0.152 -4.632 1.00 93.75 87 ASP A N 1
ATOM 710 C CA . ASP A 1 87 ? 17.694 0.425 -3.605 1.00 93.75 87 ASP A CA 1
ATOM 711 C C . ASP A 1 87 ? 16.816 0.694 -2.375 1.00 93.75 87 ASP A C 1
ATOM 713 O O . ASP A 1 87 ? 15.836 1.447 -2.440 1.00 93.75 87 ASP A O 1
ATOM 717 N N . PHE A 1 88 ? 17.098 0.008 -1.266 1.00 95.69 88 PHE A N 1
ATOM 718 C CA . PHE A 1 88 ? 16.296 0.125 -0.048 1.00 95.69 88 PHE A CA 1
ATOM 719 C C . PHE A 1 88 ? 17.032 0.923 1.025 1.00 95.69 88 PHE A C 1
ATOM 721 O O . PHE A 1 88 ? 18.003 0.452 1.618 1.00 95.69 88 PHE A O 1
ATOM 728 N N . ASP A 1 89 ? 16.504 2.104 1.338 1.00 94.81 89 ASP A N 1
ATOM 729 C CA . ASP A 1 89 ? 16.953 2.915 2.461 1.00 94.81 89 ASP A CA 1
ATOM 730 C C . ASP A 1 89 ? 16.308 2.408 3.760 1.00 94.81 89 ASP A C 1
ATOM 732 O O . ASP A 1 89 ? 15.115 2.611 4.018 1.00 94.81 89 ASP A O 1
ATOM 736 N N . GLU A 1 90 ? 17.103 1.733 4.595 1.00 92.38 90 GLU A N 1
ATOM 737 C CA . GLU A 1 90 ? 16.648 1.221 5.891 1.00 92.38 90 GLU A CA 1
ATOM 738 C C . GLU A 1 90 ? 16.330 2.324 6.917 1.00 92.38 90 GLU A C 1
ATOM 740 O O . GLU A 1 90 ? 15.529 2.079 7.822 1.00 92.38 90 GLU A O 1
ATOM 745 N N . GLU A 1 91 ? 16.951 3.505 6.820 1.00 92.00 91 GLU A N 1
ATOM 746 C CA . GLU A 1 91 ? 16.746 4.613 7.764 1.00 92.00 91 GLU A CA 1
ATOM 747 C C . GLU A 1 91 ? 15.402 5.300 7.500 1.00 92.00 91 GLU A C 1
ATOM 749 O O . GLU A 1 91 ? 14.618 5.512 8.428 1.00 92.00 91 GLU A O 1
ATOM 754 N N . GLU A 1 92 ? 15.100 5.570 6.231 1.00 92.94 92 GLU A N 1
ATOM 755 C CA . GLU A 1 92 ? 13.846 6.204 5.803 1.00 92.94 92 GLU A CA 1
ATOM 756 C C . GLU A 1 92 ? 12.698 5.198 5.595 1.00 92.94 92 GLU A C 1
ATOM 758 O O . GLU A 1 92 ? 11.519 5.575 5.516 1.00 92.94 92 GLU A O 1
ATOM 763 N N . GLY A 1 93 ? 13.026 3.905 5.491 1.00 95.38 93 GLY A N 1
ATOM 764 C CA . GLY A 1 93 ? 12.085 2.836 5.167 1.00 95.38 93 GLY A CA 1
ATOM 765 C C . GLY A 1 93 ? 11.509 2.971 3.757 1.00 95.38 93 GLY A C 1
ATOM 766 O O . GLY A 1 93 ? 10.345 2.621 3.540 1.00 95.38 93 GLY A O 1
ATOM 767 N N . ILE A 1 94 ? 12.284 3.513 2.816 1.00 97.25 94 ILE A N 1
ATOM 768 C CA . ILE A 1 94 ? 11.872 3.768 1.432 1.00 97.25 94 ILE A CA 1
ATOM 769 C C . ILE A 1 94 ? 12.619 2.821 0.499 1.00 97.25 94 ILE A C 1
ATOM 771 O O . ILE A 1 94 ? 13.840 2.743 0.519 1.00 97.25 94 ILE A O 1
ATOM 775 N N . ASN A 1 95 ? 11.868 2.119 -0.342 1.00 96.50 95 ASN A N 1
ATOM 776 C CA . ASN A 1 95 ? 12.400 1.400 -1.486 1.00 96.50 95 ASN A CA 1
ATOM 777 C C . ASN A 1 95 ? 12.248 2.283 -2.722 1.00 96.50 95 ASN A C 1
ATOM 779 O O . ASN A 1 95 ? 11.124 2.510 -3.185 1.00 96.50 95 ASN A O 1
ATOM 783 N N . GLU A 1 96 ? 13.368 2.756 -3.246 1.00 95.81 96 GLU A N 1
ATOM 784 C CA . GLU A 1 96 ? 13.452 3.321 -4.584 1.00 95.81 96 GLU A CA 1
ATOM 785 C C . GLU A 1 96 ? 13.643 2.169 -5.566 1.00 95.81 96 GLU A C 1
ATOM 787 O O . GLU A 1 96 ? 14.418 1.243 -5.318 1.00 95.81 96 GLU A O 1
ATOM 792 N N . TYR A 1 97 ? 12.894 2.173 -6.665 1.00 92.88 97 TYR A N 1
ATOM 793 C CA . TYR A 1 97 ? 13.216 1.266 -7.749 1.00 92.88 97 TYR A CA 1
ATOM 794 C C . TYR A 1 97 ? 13.071 1.893 -9.125 1.00 92.88 97 TYR A C 1
ATOM 796 O O . TYR A 1 97 ? 12.056 2.510 -9.460 1.00 92.88 97 TYR A O 1
ATOM 804 N N . ASP A 1 98 ? 14.097 1.663 -9.933 1.00 94.56 98 ASP A N 1
ATOM 805 C CA . ASP A 1 98 ? 14.171 2.089 -11.316 1.00 94.56 98 ASP A CA 1
ATOM 806 C C . ASP A 1 98 ? 13.734 0.944 -12.220 1.00 94.56 98 ASP A C 1
ATOM 808 O O . ASP A 1 98 ? 14.261 -0.173 -12.180 1.00 94.56 98 ASP A O 1
ATOM 812 N N . LEU A 1 99 ? 12.741 1.231 -13.053 1.00 95.44 99 LEU A N 1
ATOM 813 C CA . LEU A 1 99 ? 12.207 0.316 -14.038 1.00 95.44 99 LEU A CA 1
ATOM 814 C C . LEU A 1 99 ? 12.555 0.828 -15.435 1.00 95.44 99 LEU A C 1
ATOM 816 O O . LEU A 1 99 ? 11.968 1.782 -15.944 1.00 95.44 99 LEU A O 1
ATOM 820 N N . THR A 1 100 ? 13.499 0.151 -16.083 1.00 96.44 100 THR A N 1
ATOM 821 C CA . THR A 1 100 ? 13.788 0.340 -17.505 1.00 96.44 100 THR A CA 1
ATOM 822 C C . THR A 1 100 ? 13.028 -0.701 -18.316 1.00 96.44 100 THR A C 1
ATOM 824 O O . THR A 1 100 ? 13.326 -1.893 -18.241 1.00 96.44 100 THR A O 1
ATOM 827 N N . LEU A 1 101 ? 12.079 -0.260 -19.137 1.00 95.31 101 LEU A N 1
ATOM 828 C CA . LEU A 1 101 ? 11.268 -1.104 -20.015 1.00 95.31 101 LEU A CA 1
ATOM 829 C C . LEU A 1 101 ? 11.739 -0.958 -21.460 1.00 95.31 101 LEU A C 1
ATOM 831 O O . LEU A 1 101 ? 11.871 0.151 -21.968 1.00 95.31 101 LEU A O 1
ATOM 835 N N . PHE A 1 102 ? 11.920 -2.079 -22.147 1.00 95.31 102 PHE A N 1
ATOM 836 C CA . PHE A 1 102 ? 12.078 -2.146 -23.594 1.00 95.31 102 PHE A CA 1
ATOM 837 C C . PHE A 1 102 ? 10.843 -2.827 -24.172 1.00 95.31 102 PHE A C 1
ATOM 839 O O . PHE A 1 102 ? 10.697 -4.043 -24.058 1.00 95.31 102 PHE A O 1
ATOM 846 N N . ILE A 1 103 ? 9.952 -2.060 -24.795 1.00 93.00 103 ILE A N 1
ATOM 847 C CA . ILE A 1 103 ? 8.694 -2.568 -25.357 1.00 93.00 103 ILE A CA 1
ATOM 848 C C . ILE A 1 103 ? 8.851 -2.710 -26.865 1.00 93.00 103 ILE A C 1
ATOM 850 O O . ILE A 1 103 ? 9.272 -1.767 -27.539 1.00 93.00 103 ILE A O 1
ATOM 854 N N . ARG A 1 104 ? 8.554 -3.896 -27.402 1.00 90.81 104 ARG A N 1
ATOM 855 C CA . ARG A 1 104 ? 8.647 -4.147 -28.840 1.00 90.81 104 ARG A CA 1
ATOM 856 C C . ARG A 1 104 ? 7.565 -3.352 -29.570 1.00 90.81 104 ARG A C 1
ATOM 858 O O . ARG A 1 104 ? 6.401 -3.396 -29.182 1.00 90.81 104 ARG A O 1
ATOM 865 N N . ARG A 1 105 ? 7.932 -2.655 -30.645 1.00 90.00 105 ARG A N 1
ATOM 866 C CA . ARG A 1 105 ? 6.947 -2.010 -31.524 1.00 90.00 105 ARG A CA 1
ATOM 867 C C . ARG A 1 105 ? 6.187 -3.058 -32.337 1.00 90.00 105 ARG A C 1
ATOM 869 O O . ARG A 1 105 ? 6.766 -4.053 -32.760 1.00 90.00 105 ARG A O 1
ATOM 876 N N . GLU A 1 106 ? 4.908 -2.804 -32.607 1.00 84.31 106 GLU A N 1
ATOM 877 C CA . GLU A 1 106 ? 4.091 -3.689 -33.456 1.00 84.31 106 GLU A CA 1
ATOM 878 C C . GLU A 1 106 ? 4.565 -3.688 -34.923 1.00 84.31 106 GLU A C 1
ATOM 880 O O . GLU A 1 106 ? 4.479 -4.706 -35.609 1.00 84.31 106 GLU A O 1
ATOM 885 N N . ASP A 1 107 ? 5.104 -2.557 -35.390 1.00 82.75 107 ASP A N 1
ATOM 886 C CA . ASP A 1 107 ? 5.355 -2.312 -36.815 1.00 82.75 107 ASP A CA 1
ATOM 887 C C . ASP A 1 107 ? 6.775 -2.684 -37.287 1.00 82.75 107 ASP A C 1
ATOM 889 O O . ASP A 1 107 ? 7.015 -2.824 -38.490 1.00 82.75 107 ASP A O 1
ATOM 893 N N . GLU A 1 108 ? 7.742 -2.820 -36.371 1.00 78.25 108 GLU A N 1
ATOM 894 C CA . GLU A 1 108 ? 9.173 -2.937 -36.691 1.00 78.2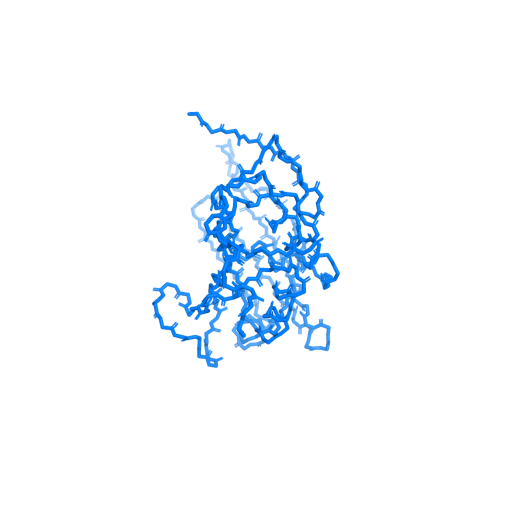5 108 GLU A CA 1
ATOM 895 C C . GLU A 1 108 ? 9.919 -3.826 -35.678 1.00 78.25 108 GLU A C 1
ATOM 897 O O . GLU A 1 108 ? 9.508 -3.961 -34.529 1.00 78.25 108 GLU A O 1
ATOM 902 N N . ASP A 1 109 ? 11.074 -4.386 -36.064 1.00 84.44 109 ASP A N 1
ATOM 903 C CA . ASP A 1 109 ? 11.966 -5.133 -35.153 1.00 84.44 109 ASP A CA 1
ATOM 904 C C . ASP A 1 109 ? 12.815 -4.181 -34.283 1.00 84.44 109 ASP A C 1
ATOM 906 O O . ASP A 1 109 ? 14.042 -4.267 -34.221 1.00 84.44 109 ASP A O 1
ATOM 910 N N . LEU A 1 110 ? 12.145 -3.203 -33.670 1.00 91.19 110 LEU A N 1
ATOM 911 C CA . LEU A 1 110 ? 12.710 -2.179 -32.798 1.00 91.19 110 LEU A CA 1
ATOM 912 C C . LEU A 1 110 ? 11.985 -2.169 -31.450 1.00 91.19 110 LEU A C 1
ATOM 914 O O . LEU A 1 110 ? 10.822 -2.559 -31.339 1.00 91.19 110 LEU A O 1
ATOM 918 N N . TYR A 1 111 ? 12.683 -1.659 -30.439 1.00 92.31 111 TYR A N 1
ATOM 919 C CA . TYR A 1 111 ? 12.153 -1.473 -29.094 1.00 92.31 111 TYR A CA 1
ATOM 920 C C . TYR A 1 111 ? 12.093 0.011 -28.740 1.00 92.31 111 TYR A C 1
ATOM 922 O O . TYR A 1 111 ? 12.996 0.780 -29.082 1.00 92.31 111 TYR A O 1
ATOM 930 N N . GLU A 1 112 ? 11.052 0.399 -28.013 1.00 94.19 112 GLU A N 1
ATOM 931 C CA . GLU A 1 112 ? 10.963 1.683 -27.325 1.00 94.19 112 GLU A CA 1
ATOM 932 C C . GLU A 1 112 ? 11.434 1.523 -25.885 1.00 94.19 112 GLU A C 1
ATOM 934 O O . GLU A 1 112 ? 11.018 0.595 -25.191 1.00 94.19 112 GLU A O 1
ATOM 939 N N . LYS A 1 113 ? 12.324 2.422 -25.455 1.00 94.94 113 LYS A N 1
ATOM 940 C CA . LYS A 1 113 ? 12.807 2.472 -24.077 1.00 94.94 113 LYS A CA 1
ATOM 941 C C . LYS A 1 113 ? 11.931 3.427 -23.267 1.00 94.94 113 LYS A C 1
ATOM 943 O O . LYS A 1 113 ? 11.790 4.586 -23.657 1.00 94.94 113 LYS A O 1
ATOM 948 N N . TYR A 1 114 ? 11.427 2.956 -22.135 1.00 95.88 114 TYR A N 1
ATOM 949 C CA . TYR A 1 114 ? 10.790 3.763 -21.099 1.00 95.88 114 TYR A CA 1
ATOM 950 C C . TYR A 1 114 ? 11.567 3.610 -19.797 1.00 95.88 114 TYR A C 1
ATOM 952 O O . TYR A 1 114 ? 12.125 2.546 -19.529 1.00 95.88 114 TYR A O 1
ATOM 960 N N . GLU A 1 115 ? 11.618 4.680 -19.018 1.00 96.38 115 GLU A N 1
ATOM 961 C CA . GLU A 1 115 ? 12.272 4.712 -17.713 1.00 96.38 115 GLU A CA 1
ATOM 962 C C . GLU A 1 115 ? 11.294 5.320 -16.720 1.00 96.38 115 GLU A C 1
ATOM 964 O O . GLU A 1 115 ? 10.718 6.381 -16.977 1.00 96.38 115 GLU A O 1
ATOM 969 N N . GLU A 1 116 ? 11.099 4.624 -15.611 1.00 96.25 116 GLU A N 1
ATOM 970 C CA . GLU A 1 116 ? 10.245 5.052 -14.517 1.00 96.25 116 GLU A CA 1
ATOM 971 C C . GLU A 1 116 ? 10.985 4.833 -13.203 1.00 96.25 116 GLU A C 1
ATOM 973 O O . GLU A 1 116 ? 11.577 3.775 -13.003 1.00 96.25 116 GLU A O 1
ATOM 978 N N . THR A 1 117 ? 10.901 5.807 -12.306 1.00 96.25 117 THR A N 1
ATOM 979 C CA . THR A 1 117 ? 11.418 5.695 -10.940 1.00 96.25 117 THR A CA 1
ATOM 980 C C . THR A 1 117 ? 10.233 5.696 -9.992 1.00 96.25 117 THR A C 1
ATOM 982 O O . THR A 1 117 ? 9.362 6.570 -10.067 1.00 96.25 117 THR A O 1
ATOM 985 N N . HIS A 1 118 ? 10.186 4.703 -9.113 1.00 96.69 118 HIS A N 1
ATOM 986 C CA . HIS A 1 118 ? 9.084 4.473 -8.190 1.00 96.69 118 HIS A CA 1
ATOM 987 C C . HIS A 1 118 ? 9.588 4.494 -6.753 1.00 96.69 118 HIS A C 1
ATOM 989 O O . HIS A 1 118 ? 10.676 4.008 -6.459 1.00 96.69 118 HIS A O 1
ATOM 995 N N . TYR A 1 119 ? 8.757 5.015 -5.853 1.00 97.19 119 TYR A N 1
ATOM 996 C CA . TYR A 1 119 ? 9.052 5.081 -4.426 1.00 97.19 119 TYR A CA 1
ATOM 997 C C . TYR A 1 119 ? 7.949 4.382 -3.653 1.00 97.19 119 TYR A C 1
ATOM 999 O O . TYR A 1 119 ? 6.767 4.692 -3.817 1.00 97.19 119 TYR A O 1
ATOM 1007 N N . GLN A 1 120 ? 8.342 3.448 -2.796 1.00 97.88 120 GLN A N 1
ATOM 1008 C CA . GLN A 1 120 ? 7.421 2.716 -1.943 1.00 97.88 120 GLN A CA 1
ATOM 1009 C C . GLN A 1 120 ? 7.916 2.714 -0.498 1.00 97.88 120 GLN A C 1
ATOM 1011 O O . GLN A 1 120 ? 9.079 2.423 -0.237 1.00 97.88 120 GLN A O 1
ATOM 1016 N N . ARG A 1 121 ? 7.031 2.998 0.462 1.00 97.88 121 ARG A N 1
ATOM 1017 C CA . ARG A 1 121 ? 7.359 2.933 1.890 1.00 97.88 121 ARG A CA 1
ATOM 1018 C C . ARG A 1 121 ? 7.067 1.555 2.475 1.00 97.88 121 ARG A C 1
ATOM 1020 O O . ARG A 1 121 ? 6.001 0.965 2.269 1.00 97.88 121 ARG A O 1
ATOM 1027 N N . ALA A 1 122 ? 8.015 1.063 3.260 1.00 96.94 122 ALA A N 1
ATOM 1028 C CA . ALA A 1 122 ? 7.933 -0.159 4.037 1.00 96.94 122 ALA A CA 1
ATOM 1029 C C . ALA A 1 122 ? 7.352 0.125 5.434 1.00 96.94 122 ALA A C 1
ATOM 1031 O O . ALA A 1 122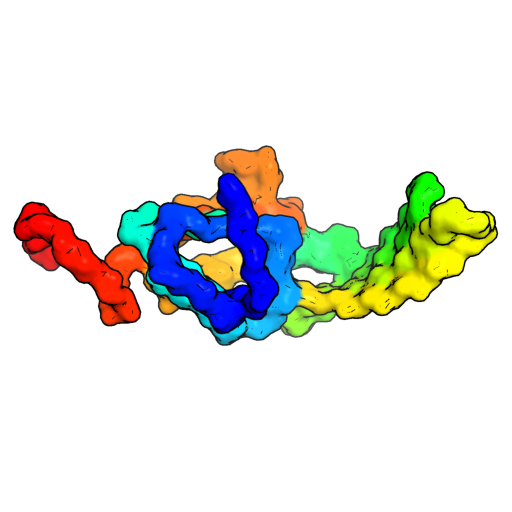 ? 8.080 0.249 6.416 1.00 96.94 122 ALA A O 1
ATOM 1032 N N . TYR A 1 123 ? 6.027 0.228 5.543 1.00 97.38 123 TYR A N 1
ATOM 1033 C CA . TYR A 1 123 ? 5.380 0.449 6.839 1.00 97.38 123 TYR A CA 1
ATOM 1034 C C . TYR A 1 123 ? 5.489 -0.771 7.767 1.00 97.38 123 TYR A C 1
ATOM 1036 O O . TYR A 1 123 ? 5.316 -1.919 7.341 1.00 97.38 123 TYR A O 1
ATOM 1044 N N . SER A 1 124 ? 5.713 -0.526 9.063 1.00 96.75 124 SER A N 1
ATOM 1045 C CA . SER A 1 124 ? 5.580 -1.571 10.080 1.00 96.75 124 SER A CA 1
ATOM 1046 C C . SER A 1 124 ? 4.104 -1.929 10.282 1.00 96.75 124 SER A C 1
ATOM 1048 O O . SER A 1 124 ? 3.221 -1.076 10.192 1.00 96.75 124 SER A O 1
ATOM 1050 N N . LEU A 1 125 ? 3.821 -3.203 10.570 1.00 97.25 125 LEU A N 1
ATOM 1051 C CA . LEU A 1 125 ? 2.438 -3.658 10.761 1.00 97.25 125 LEU A CA 1
ATOM 1052 C C . LEU A 1 125 ? 1.769 -2.968 11.955 1.00 97.25 125 LEU A C 1
ATOM 1054 O O . LEU A 1 125 ? 0.603 -2.596 11.873 1.00 97.25 125 LEU A O 1
ATOM 1058 N N . GLU A 1 126 ? 2.540 -2.765 13.024 1.00 97.44 126 GLU A N 1
ATOM 1059 C CA . GLU A 1 126 ? 2.122 -2.062 14.239 1.00 97.44 126 GLU A CA 1
ATOM 1060 C C . GLU A 1 126 ? 1.686 -0.630 13.914 1.00 97.44 126 GLU A C 1
ATOM 1062 O O . GLU A 1 126 ? 0.605 -0.207 14.319 1.00 97.44 126 GLU A O 1
ATOM 1067 N N . ARG A 1 127 ? 2.467 0.093 13.099 1.00 97.62 127 ARG A N 1
ATOM 1068 C CA . ARG A 1 127 ? 2.121 1.466 12.725 1.00 97.62 127 ARG A CA 1
ATOM 1069 C C . ARG A 1 127 ? 0.861 1.524 11.866 1.00 97.62 127 ARG A C 1
ATOM 1071 O O . ARG A 1 127 ? 0.021 2.393 12.063 1.00 97.62 127 ARG A O 1
ATOM 1078 N N . VAL A 1 128 ? 0.692 0.585 10.937 1.00 98.38 128 VAL A N 1
ATOM 1079 C CA . VAL A 1 128 ? -0.522 0.512 10.108 1.00 98.38 128 VAL A CA 1
ATOM 1080 C C . VAL A 1 128 ? -1.759 0.237 10.967 1.00 98.38 128 VAL A C 1
ATOM 1082 O O . VAL A 1 128 ? -2.799 0.852 10.743 1.00 98.38 128 VAL A O 1
ATOM 1085 N N . GLU A 1 129 ? -1.657 -0.641 11.967 1.00 98.38 129 GLU A N 1
ATOM 1086 C CA . GLU A 1 129 ? -2.739 -0.906 12.923 1.00 98.38 129 GLU A CA 1
ATOM 1087 C C . GLU A 1 129 ? -3.135 0.352 13.713 1.00 98.38 129 GLU A C 1
ATOM 1089 O O . GLU A 1 129 ? -4.328 0.649 13.826 1.00 98.38 129 GLU A O 1
ATOM 1094 N N . GLU A 1 130 ? -2.159 1.132 14.188 1.00 98.50 130 GLU A N 1
ATOM 1095 C CA . GLU A 1 130 ? -2.411 2.423 14.841 1.00 98.50 130 GLU A CA 1
ATOM 1096 C C . GLU A 1 130 ? -3.160 3.388 13.914 1.00 98.50 130 GLU A C 1
ATOM 1098 O O . GLU A 1 130 ? -4.202 3.922 14.296 1.00 98.50 130 GLU A O 1
ATOM 1103 N N . LEU A 1 131 ? -2.688 3.556 12.674 1.00 98.62 131 LEU A N 1
ATOM 1104 C CA . LEU A 1 131 ? -3.293 4.460 11.691 1.00 98.62 131 LEU A CA 1
ATOM 1105 C C . LEU A 1 131 ? -4.732 4.063 11.326 1.00 98.62 131 LEU A C 1
ATOM 1107 O O . LEU A 1 131 ? -5.591 4.931 11.157 1.00 98.62 131 LEU A O 1
ATOM 1111 N N . ILE A 1 132 ? -5.027 2.761 11.232 1.00 98.50 132 ILE A N 1
ATOM 1112 C CA . ILE A 1 132 ? -6.397 2.253 11.048 1.00 98.50 132 ILE A CA 1
ATOM 1113 C C . ILE A 1 132 ? -7.283 2.716 12.213 1.00 98.50 132 ILE A C 1
ATOM 1115 O O . ILE A 1 132 ? -8.375 3.248 11.987 1.00 98.50 132 ILE A O 1
ATOM 1119 N N . GLY A 1 133 ? -6.806 2.559 13.451 1.00 97.50 133 GLY A N 1
ATOM 1120 C CA . GLY A 1 133 ? -7.519 3.002 14.649 1.00 97.50 133 GLY A CA 1
ATOM 1121 C C . GLY A 1 133 ? -7.728 4.519 14.689 1.00 97.50 133 GLY A C 1
ATOM 1122 O O . GLY A 1 133 ? -8.840 4.987 14.938 1.00 97.50 133 GLY A O 1
ATOM 1123 N N . GLU A 1 134 ? -6.690 5.296 14.373 1.00 96.94 134 GLU A N 1
ATOM 1124 C CA . GLU A 1 134 ? -6.741 6.762 14.285 1.00 96.94 134 GLU A CA 1
ATOM 1125 C C . GLU A 1 134 ? -7.740 7.263 13.221 1.00 96.94 134 GLU A C 1
ATOM 1127 O O . GLU A 1 134 ? -8.327 8.338 13.372 1.00 96.94 134 GLU A O 1
ATOM 1132 N N . ALA A 1 135 ? -7.975 6.484 12.161 1.00 96.88 135 ALA A N 1
ATOM 1133 C CA . ALA A 1 135 ? -8.966 6.770 11.123 1.00 96.88 135 ALA A CA 1
ATOM 1134 C C . ALA A 1 135 ? -10.414 6.398 11.507 1.00 96.88 135 ALA A C 1
ATOM 1136 O O . ALA A 1 135 ? -11.343 6.614 10.720 1.00 96.88 135 ALA A O 1
ATOM 1137 N N . GLY A 1 136 ? -10.636 5.841 12.702 1.00 95.81 136 GLY A N 1
ATOM 1138 C CA . GLY A 1 136 ? -11.955 5.395 13.157 1.00 95.81 136 GLY A CA 1
ATOM 1139 C C . GLY A 1 136 ? -12.401 4.069 12.538 1.00 95.81 136 GLY A C 1
ATOM 1140 O O . GLY A 1 136 ? -13.595 3.785 12.480 1.00 95.81 136 GLY A O 1
ATOM 1141 N N . LEU A 1 137 ? -11.459 3.261 12.055 1.00 97.62 137 LEU A N 1
ATOM 1142 C CA . LEU A 1 137 ? -11.709 1.903 11.588 1.00 97.62 137 LEU A CA 1
ATOM 1143 C C . LEU A 1 137 ? -11.306 0.907 12.684 1.00 97.62 137 LEU A C 1
ATOM 1145 O O . LEU A 1 137 ? -10.403 1.151 13.481 1.00 97.62 137 LEU A O 1
ATOM 1149 N N . LYS A 1 138 ? -11.959 -0.252 12.712 1.00 98.19 138 LYS A N 1
ATOM 1150 C CA . LYS A 1 138 ? -11.578 -1.382 13.561 1.00 98.19 138 LYS A CA 1
ATOM 1151 C C . LYS A 1 138 ? -10.799 -2.394 12.733 1.00 98.19 138 LYS A C 1
ATOM 1153 O O . LYS A 1 138 ? -11.333 -2.919 11.758 1.00 98.19 138 LYS A O 1
ATOM 1158 N N . LEU A 1 139 ? -9.580 -2.727 13.143 1.00 98.44 139 LEU A N 1
ATOM 1159 C CA . LEU A 1 139 ? -8.850 -3.849 12.560 1.00 98.44 139 LEU A CA 1
ATOM 1160 C C . L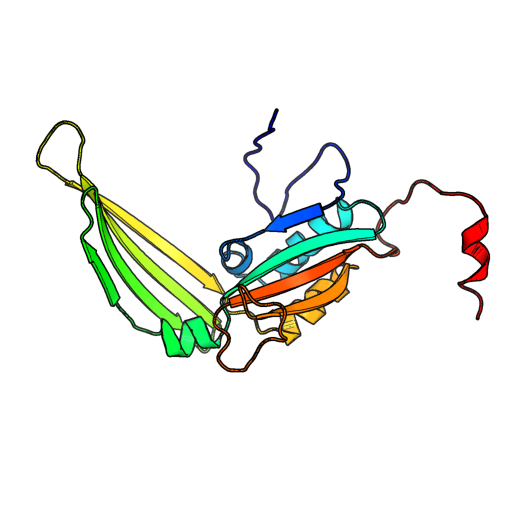EU A 1 139 ? -9.541 -5.172 12.938 1.00 98.44 139 LEU A C 1
ATOM 1162 O O . LEU A 1 139 ? -9.729 -5.467 14.117 1.00 98.44 139 LEU A O 1
ATOM 1166 N N . GLU A 1 140 ? -9.943 -5.959 11.942 1.00 98.12 140 GLU A N 1
ATOM 1167 C CA . GLU A 1 140 ? -10.562 -7.276 12.149 1.00 98.12 140 GLU A CA 1
ATOM 1168 C C . GLU A 1 140 ? -9.544 -8.408 11.995 1.00 98.12 140 GLU A C 1
ATOM 1170 O O . GLU A 1 140 ? -9.608 -9.395 12.727 1.00 98.12 140 GLU A O 1
ATOM 1175 N N . ALA A 1 141 ? -8.616 -8.289 11.040 1.00 97.81 141 ALA A N 1
ATOM 1176 C CA . ALA A 1 141 ? -7.577 -9.288 10.819 1.00 97.81 141 ALA A CA 1
ATOM 1177 C C . ALA A 1 141 ? -6.400 -8.751 9.996 1.00 97.81 141 ALA A C 1
ATOM 1179 O O . ALA A 1 141 ? -6.559 -7.852 9.169 1.00 97.81 141 ALA A O 1
ATOM 1180 N N . VAL A 1 142 ? -5.246 -9.398 10.168 1.00 98.38 142 VAL A N 1
ATOM 1181 C CA . VAL A 1 142 ? -4.097 -9.313 9.260 1.00 98.38 142 VAL A CA 1
ATOM 1182 C C . VAL A 1 142 ? -3.735 -10.728 8.819 1.00 98.38 142 VAL A C 1
ATOM 1184 O O . VAL A 1 142 ? -3.635 -11.628 9.657 1.00 98.38 142 VAL A O 1
ATOM 1187 N N . TYR A 1 143 ? -3.544 -10.931 7.518 1.00 98.19 143 TYR A N 1
ATOM 1188 C CA . TYR A 1 143 ? -3.233 -12.235 6.934 1.00 98.19 143 TYR A CA 1
ATOM 1189 C C . TYR A 1 143 ? -1.940 -12.211 6.129 1.00 98.19 143 TYR A C 1
ATOM 1191 O O . TYR A 1 143 ? -1.683 -11.264 5.392 1.00 98.19 143 TYR A O 1
ATOM 1199 N N . ASP A 1 144 ? -1.169 -13.293 6.208 1.00 97.69 144 ASP A N 1
ATOM 1200 C CA . ASP A 1 144 ? -0.099 -13.592 5.255 1.00 97.69 144 ASP A CA 1
ATOM 1201 C C . ASP A 1 144 ? -0.697 -13.792 3.852 1.00 97.69 144 ASP A C 1
ATOM 1203 O O . ASP A 1 144 ? -1.701 -14.502 3.696 1.00 97.69 144 ASP A O 1
ATOM 1207 N N . ALA A 1 145 ? -0.117 -13.150 2.836 1.00 93.38 145 ALA A N 1
ATOM 1208 C CA . ALA A 1 145 ? -0.731 -13.050 1.517 1.00 93.38 145 ALA A CA 1
ATOM 1209 C C . ALA A 1 145 ? -1.056 -14.410 0.888 1.00 93.38 145 ALA A C 1
ATOM 1211 O O . ALA A 1 145 ? -0.264 -15.348 0.924 1.00 93.38 145 ALA A O 1
ATOM 1212 N N . PHE A 1 146 ? -2.243 -14.497 0.276 1.00 92.06 146 PHE A N 1
ATOM 1213 C CA . PHE A 1 146 ? -2.786 -15.713 -0.351 1.00 92.06 146 PHE A CA 1
ATOM 1214 C C . PHE A 1 146 ? -3.008 -16.882 0.617 1.00 92.06 146 PHE A C 1
ATOM 1216 O O . PHE A 1 146 ? -3.255 -18.015 0.198 1.00 92.06 146 PHE A O 1
ATOM 1223 N N . THR A 1 147 ? -2.977 -16.601 1.918 1.00 93.75 147 THR A N 1
ATOM 1224 C CA . THR A 1 147 ? -3.338 -17.538 2.973 1.00 93.75 147 THR A CA 1
ATOM 1225 C C . THR A 1 147 ? -4.481 -16.967 3.817 1.00 93.75 147 THR A C 1
ATOM 1227 O O . THR A 1 147 ? -4.943 -15.849 3.608 1.00 93.75 147 THR A O 1
ATOM 1230 N N . LEU A 1 148 ? -4.948 -17.753 4.787 1.00 93.75 148 LEU A N 1
ATOM 1231 C CA . LEU A 1 148 ? -5.828 -17.292 5.869 1.00 93.75 148 LEU A CA 1
ATOM 1232 C C . LEU A 1 148 ? -5.131 -17.431 7.228 1.00 93.75 148 LEU A C 1
ATOM 1234 O O . LEU A 1 148 ? -5.771 -17.692 8.245 1.00 93.75 148 LEU A O 1
ATOM 1238 N N . GLN A 1 149 ? -3.801 -17.365 7.228 1.00 97.31 149 GLN A N 1
ATOM 1239 C CA . GLN A 1 149 ? -2.975 -17.488 8.422 1.00 97.31 149 GLN A CA 1
ATOM 1240 C C . GLN A 1 149 ? -2.472 -16.109 8.855 1.00 97.31 149 GLN A C 1
ATOM 1242 O O . GLN A 1 149 ? -2.316 -15.233 8.003 1.00 97.31 149 GLN A O 1
ATOM 1247 N N . PRO A 1 150 ? -2.195 -15.908 10.153 1.00 97.19 150 PRO A N 1
ATOM 1248 C CA . PRO A 1 150 ? -1.529 -14.700 10.622 1.00 97.19 150 PRO A CA 1
ATOM 1249 C C . PRO A 1 150 ? -0.175 -14.482 9.923 1.00 97.19 150 PRO A C 1
ATOM 1251 O O . PRO A 1 150 ? 0.471 -15.470 9.546 1.00 97.19 150 PRO A O 1
ATOM 1254 N N . PRO A 1 151 ? 0.273 -13.221 9.779 1.00 97.00 151 PRO A N 1
ATOM 1255 C CA . PRO A 1 151 ? 1.582 -12.905 9.224 1.00 97.00 151 PRO A CA 1
ATOM 1256 C C . PRO A 1 151 ? 2.710 -13.523 10.054 1.00 97.00 151 PRO A C 1
ATOM 1258 O O . PRO A 1 151 ? 2.611 -13.680 11.274 1.00 97.00 151 PRO A O 1
ATOM 1261 N N . LYS A 1 152 ? 3.796 -13.871 9.371 1.00 96.12 152 LYS A N 1
ATOM 1262 C CA . LYS A 1 152 ? 5.030 -14.411 9.949 1.00 96.12 152 LYS A CA 1
ATOM 1263 C C . LYS A 1 152 ? 6.174 -13.421 9.727 1.00 96.12 152 LYS A C 1
ATOM 1265 O O . LYS A 1 152 ? 6.048 -12.552 8.865 1.00 96.12 152 LYS A O 1
ATOM 1270 N N . PRO A 1 153 ? 7.306 -13.559 10.438 1.00 94.25 153 PRO A N 1
ATOM 1271 C CA . PRO A 1 153 ? 8.478 -12.718 10.193 1.00 94.25 153 PRO A CA 1
ATOM 1272 C C . PRO A 1 153 ? 8.954 -12.735 8.731 1.00 94.25 153 PRO A C 1
ATOM 1274 O O . PRO A 1 153 ? 9.438 -11.723 8.238 1.00 94.25 153 PRO A O 1
ATOM 1277 N N . GLU A 1 154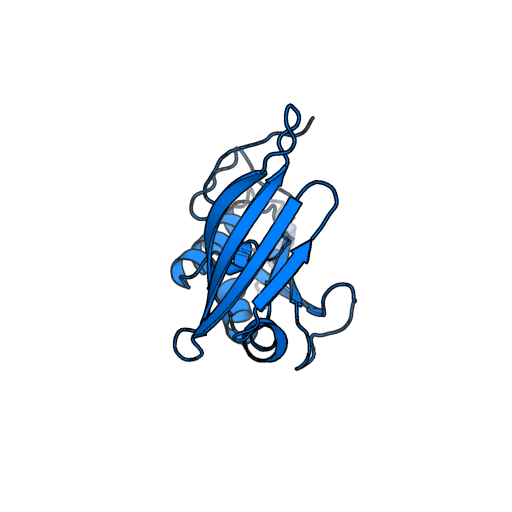 ? 8.763 -13.854 8.027 1.00 95.50 154 GLU A N 1
ATOM 1278 C CA . GLU A 1 154 ? 9.157 -14.050 6.626 1.00 95.50 154 GLU A CA 1
ATOM 1279 C C . GLU A 1 154 ? 8.035 -13.721 5.620 1.00 95.50 154 GLU A C 1
ATOM 1281 O O . GLU A 1 154 ? 8.185 -13.938 4.415 1.00 95.50 154 GLU A O 1
ATOM 1286 N N . SER A 1 155 ? 6.882 -13.227 6.083 1.00 97.12 155 SER A N 1
ATOM 1287 C CA . SER A 1 155 ? 5.800 -12.807 5.189 1.00 97.12 155 SER A CA 1
ATOM 1288 C C . SER A 1 155 ? 6.270 -11.640 4.329 1.00 97.12 155 SER A C 1
ATOM 1290 O O . SER A 1 155 ? 6.702 -10.618 4.854 1.00 97.12 155 SER A O 1
ATOM 1292 N N . GLN A 1 156 ? 6.165 -11.771 3.006 1.00 97.06 156 GLN A N 1
ATOM 1293 C CA . GLN A 1 156 ? 6.580 -10.726 2.058 1.00 97.06 156 GLN A CA 1
ATOM 1294 C C . GLN A 1 156 ? 5.465 -9.717 1.754 1.00 97.06 156 GLN A C 1
ATOM 1296 O O . GLN A 1 156 ? 5.723 -8.565 1.411 1.00 97.06 156 GLN A O 1
ATOM 1301 N N . ARG A 1 157 ? 4.211 -10.151 1.867 1.00 97.88 157 ARG A N 1
ATOM 1302 C CA . ARG A 1 157 ? 3.020 -9.331 1.655 1.00 97.88 157 ARG A CA 1
ATOM 1303 C C . ARG A 1 157 ? 1.973 -9.740 2.675 1.00 97.88 157 ARG A C 1
ATOM 1305 O O . ARG A 1 157 ? 1.852 -10.925 2.990 1.00 97.88 157 ARG A O 1
ATOM 1312 N N . VAL A 1 158 ? 1.211 -8.774 3.162 1.00 98.38 158 VAL A N 1
ATOM 1313 C CA . VAL A 1 158 ? 0.118 -9.014 4.102 1.00 98.38 158 VAL A CA 1
ATOM 1314 C C . VAL A 1 158 ? -1.156 -8.319 3.645 1.00 98.38 158 VAL A C 1
ATOM 1316 O O . VAL A 1 158 ? -1.091 -7.255 3.036 1.00 98.38 158 VAL A O 1
ATOM 1319 N N . TYR A 1 159 ? -2.306 -8.912 3.958 1.00 98.44 159 TYR A N 1
ATOM 1320 C CA . TYR A 1 159 ? -3.620 -8.296 3.787 1.00 98.44 159 TYR A CA 1
ATOM 1321 C C . TYR A 1 159 ? -4.135 -7.792 5.126 1.00 98.44 159 TYR A C 1
ATOM 1323 O O . TYR A 1 159 ? -4.214 -8.561 6.083 1.00 98.44 159 TYR A O 1
ATOM 1331 N N . PHE A 1 160 ? -4.553 -6.536 5.167 1.00 98.62 160 PHE A N 1
ATOM 1332 C CA . PHE A 1 160 ? -5.308 -5.952 6.263 1.00 98.62 160 PHE A CA 1
ATOM 1333 C C . PHE A 1 160 ? -6.796 -6.004 5.937 1.00 98.62 160 PHE A C 1
ATOM 1335 O O . PHE A 1 160 ? -7.220 -5.676 4.826 1.00 98.62 160 PHE A O 1
ATOM 1342 N N . VAL A 1 161 ? -7.593 -6.402 6.924 1.00 98.56 161 VAL A N 1
ATOM 1343 C CA . VAL A 1 161 ? -9.052 -6.335 6.878 1.00 98.56 161 VAL A CA 1
ATOM 1344 C C . VAL A 1 161 ? -9.503 -5.439 8.014 1.00 98.56 161 VAL A C 1
ATOM 1346 O O . VAL A 1 161 ? -9.383 -5.802 9.184 1.00 98.56 161 VAL A O 1
ATOM 1349 N N . ALA A 1 162 ? -10.035 -4.276 7.667 1.00 98.62 162 ALA A N 1
ATOM 1350 C CA . ALA A 1 162 ? -10.600 -3.330 8.610 1.00 98.62 162 ALA A CA 1
ATOM 1351 C C . ALA A 1 162 ? -12.101 -3.163 8.368 1.00 98.62 162 ALA A C 1
ATOM 1353 O O . ALA A 1 162 ? -12.608 -3.360 7.261 1.00 98.62 162 ALA A O 1
ATOM 1354 N N . ARG A 1 163 ? -12.826 -2.807 9.421 1.00 98.38 163 ARG A N 1
ATOM 1355 C CA . ARG A 1 163 ? -14.263 -2.576 9.397 1.00 98.38 163 ARG A CA 1
ATOM 1356 C C . ARG A 1 163 ? -14.569 -1.162 9.848 1.00 98.38 163 ARG A C 1
ATOM 1358 O O . ARG A 1 163 ? -13.986 -0.662 10.806 1.00 98.38 163 ARG A O 1
ATOM 1365 N N . GLU A 1 164 ? -15.529 -0.550 9.181 1.00 97.31 164 GLU A N 1
ATOM 1366 C CA . GLU A 1 164 ? -16.132 0.686 9.643 1.00 97.31 164 GLU A CA 1
ATOM 1367 C C . GLU A 1 164 ? -16.879 0.464 10.964 1.00 97.31 164 GLU A C 1
ATOM 1369 O O . GLU A 1 164 ? -17.669 -0.471 11.113 1.00 97.31 164 GLU A O 1
ATOM 1374 N N . VAL A 1 165 ? -16.593 1.315 11.944 1.00 93.56 165 VAL A N 1
ATOM 1375 C CA . VAL A 1 165 ? -17.307 1.350 13.217 1.00 93.56 165 VAL A CA 1
ATOM 1376 C C . VAL A 1 165 ? -17.800 2.761 13.465 1.00 93.56 165 VAL A C 1
ATOM 1378 O O . VAL A 1 165 ? -17.185 3.731 13.021 1.00 93.56 165 VAL A O 1
ATOM 1381 N N . ARG A 1 166 ? -18.898 2.889 14.215 1.00 87.31 166 ARG A N 1
ATOM 1382 C CA . ARG A 1 166 ? -19.421 4.207 14.566 1.00 87.31 166 ARG A CA 1
ATOM 1383 C C . ARG A 1 166 ? -18.368 5.025 15.306 1.00 87.31 166 ARG A C 1
ATOM 1385 O O . ARG A 1 166 ? -17.818 4.591 16.315 1.00 87.31 166 ARG A O 1
ATOM 1392 N N . HIS A 1 167 ? -18.137 6.243 14.830 1.00 82.50 167 HIS A N 1
ATOM 1393 C CA . HIS A 1 167 ? -17.217 7.195 15.447 1.00 82.50 167 HIS A CA 1
ATOM 1394 C C . HIS A 1 167 ? -17.722 8.634 15.322 1.00 82.50 167 HIS A C 1
ATOM 1396 O O . HIS A 1 167 ? -18.548 8.962 14.469 1.00 82.50 167 HIS A O 1
ATOM 1402 N N . ARG A 1 168 ? -17.228 9.509 16.208 1.00 72.69 168 ARG A N 1
ATOM 1403 C CA . ARG A 1 168 ? -17.722 10.887 16.401 1.00 72.69 168 ARG A CA 1
ATOM 1404 C C . ARG A 1 168 ? -17.462 11.853 15.230 1.00 72.69 168 ARG A C 1
ATOM 1406 O O . ARG A 1 168 ? -17.841 13.015 15.336 1.00 72.69 168 ARG A O 1
ATOM 1413 N N . GLY A 1 169 ? -16.848 11.411 14.132 1.00 73.31 169 GLY A N 1
ATOM 1414 C CA . GLY A 1 169 ? -16.488 12.256 12.986 1.00 73.31 169 GLY A CA 1
ATOM 1415 C C . GLY A 1 169 ? -17.365 12.089 11.745 1.00 73.31 169 GLY A C 1
ATOM 1416 O O . GLY A 1 169 ? -17.136 12.784 10.759 1.00 73.31 169 GLY A O 1
ATOM 1417 N N . LYS A 1 170 ? -18.350 11.186 11.767 1.00 82.88 170 LYS A N 1
ATOM 1418 C CA . LYS A 1 170 ? -19.147 10.821 10.590 1.00 82.88 170 LYS A CA 1
ATOM 1419 C C . LYS A 1 170 ? -20.641 10.904 10.871 1.00 82.88 170 LYS A C 1
ATOM 1421 O O . LYS A 1 170 ? -21.095 10.634 11.980 1.00 82.88 170 LYS A O 1
ATOM 1426 N N . TRP A 1 171 ? -21.402 11.303 9.856 1.00 80.38 171 TRP A N 1
ATOM 1427 C CA . TRP A 1 171 ? -22.856 11.359 9.937 1.00 80.38 171 TRP A CA 1
ATOM 1428 C C . TRP A 1 171 ? -23.456 9.997 9.596 1.00 80.38 171 TRP A C 1
ATOM 1430 O O . TRP A 1 171 ? -23.181 9.437 8.537 1.00 80.38 171 TRP A O 1
ATOM 1440 N N . TYR A 1 172 ? -24.309 9.495 10.482 1.00 84.06 172 TYR A N 1
ATOM 1441 C CA . TYR A 1 172 ? -25.057 8.258 10.297 1.00 84.06 172 TYR A CA 1
ATOM 1442 C C . TYR A 1 172 ? -26.533 8.637 10.230 1.00 84.06 172 TYR A C 1
ATOM 1444 O O . TYR A 1 172 ? -27.042 9.283 11.142 1.00 84.06 172 TYR A O 1
ATOM 1452 N N . ALA A 1 173 ? -27.223 8.289 9.144 1.00 77.06 173 ALA A N 1
ATOM 1453 C CA . ALA A 1 173 ? -28.670 8.461 9.098 1.00 77.06 173 ALA A CA 1
ATOM 1454 C C . ALA A 1 173 ? -29.297 7.479 10.105 1.00 77.06 173 ALA A C 1
ATOM 1456 O O . ALA A 1 173 ? -29.168 6.270 9.912 1.00 77.06 173 ALA A O 1
ATOM 1457 N N . ASP A 1 174 ? -29.896 8.004 11.182 1.00 64.62 174 ASP A N 1
ATOM 1458 C CA . ASP A 1 174 ? -30.475 7.238 12.297 1.00 64.62 174 ASP A CA 1
ATOM 1459 C C . ASP A 1 174 ? -31.227 5.986 11.813 1.00 64.62 174 ASP A C 1
ATOM 1461 O O . ASP A 1 174 ? -32.188 6.071 11.043 1.00 64.62 174 ASP A O 1
ATOM 1465 N N . GLN A 1 175 ? -30.805 4.821 12.309 1.00 56.50 175 GLN A N 1
ATOM 1466 C CA . GLN A 1 175 ? -31.635 3.620 12.344 1.00 56.50 175 GLN A CA 1
ATOM 1467 C C . GLN A 1 175 ? -32.191 3.472 13.770 1.00 56.50 175 GLN A C 1
ATOM 1469 O O . GLN A 1 175 ? -31.557 3.884 14.735 1.00 56.50 175 GLN A O 1
ATOM 1474 N N . THR A 1 176 ? -33.432 2.998 13.851 1.00 49.69 176 THR A N 1
ATOM 1475 C CA . THR A 1 176 ? -34.400 3.024 14.968 1.00 49.69 176 THR A CA 1
ATOM 1476 C C . THR A 1 176 ? -33.866 2.791 16.391 1.00 49.69 176 THR A C 1
ATOM 1478 O O . THR A 1 176 ? -32.871 2.111 16.588 1.00 49.69 176 THR A O 1
ATOM 1481 N N . GLU A 1 177 ? -34.611 3.315 17.377 1.00 47.06 177 GLU A N 1
ATOM 1482 C CA . GLU A 1 177 ? -34.362 3.423 18.835 1.00 47.06 177 GLU A CA 1
ATOM 1483 C C . GLU A 1 177 ? -33.822 2.193 19.611 1.00 47.06 177 GLU A C 1
ATOM 1485 O O . GLU A 1 177 ? -33.558 2.329 20.804 1.00 47.06 177 GLU A O 1
ATOM 1490 N N . ASP A 1 178 ? -33.591 1.040 18.981 1.00 47.88 178 ASP A N 1
ATOM 1491 C CA . ASP A 1 178 ? -33.206 -0.220 19.636 1.00 47.88 178 ASP A CA 1
ATOM 1492 C C . ASP A 1 178 ? -31.712 -0.320 20.023 1.00 47.88 178 ASP A C 1
ATOM 1494 O O . ASP A 1 178 ? -31.348 -1.172 20.826 1.00 47.88 178 ASP A O 1
ATOM 1498 N N . GLU A 1 179 ? -30.829 0.554 19.523 1.00 48.69 179 GLU A N 1
ATOM 1499 C CA . GLU A 1 179 ? -29.383 0.505 19.843 1.00 48.69 179 GLU A CA 1
ATOM 1500 C C . GLU A 1 179 ? -28.965 1.418 21.012 1.00 48.69 179 GLU A C 1
ATOM 1502 O O . GLU A 1 179 ? -27.794 1.461 21.388 1.00 48.69 179 GLU A O 1
ATOM 1507 N N . LYS A 1 180 ? -29.906 2.145 21.631 1.00 42.59 180 LYS A N 1
ATOM 1508 C CA . LYS A 1 180 ? -29.607 3.024 22.779 1.00 42.59 180 LYS A CA 1
ATOM 1509 C C . LYS A 1 180 ? -29.310 2.273 24.085 1.00 42.59 180 LYS A C 1
ATOM 1511 O O . LYS A 1 180 ? -28.934 2.923 25.056 1.00 42.59 180 LYS A O 1
ATOM 1516 N N . GLU A 1 181 ? -29.471 0.950 24.134 1.00 40.72 181 GLU A N 1
ATOM 1517 C CA . GLU A 1 181 ? -29.261 0.170 25.363 1.00 40.72 181 GLU A CA 1
ATOM 1518 C C . GLU A 1 181 ? -27.826 -0.364 25.548 1.00 40.72 181 GLU A C 1
ATOM 1520 O O . GLU A 1 181 ? -27.460 -0.686 26.677 1.00 40.72 181 GLU A O 1
ATOM 1525 N N . GLU A 1 182 ? -26.973 -0.395 24.514 1.00 44.94 182 GLU A N 1
ATOM 1526 C CA . GLU A 1 182 ? -25.615 -0.966 24.641 1.00 44.94 182 GLU A CA 1
ATOM 1527 C C . GLU A 1 182 ? -24.519 0.038 25.056 1.00 44.94 182 GLU A C 1
ATOM 1529 O O . GLU A 1 182 ? -23.442 -0.383 25.469 1.00 44.94 182 GLU A O 1
ATOM 1534 N N . GLU A 1 183 ? -24.778 1.353 25.050 1.00 45.59 183 GLU A N 1
ATOM 1535 C CA . GLU A 1 183 ? -23.809 2.364 25.531 1.00 45.59 183 GLU A CA 1
ATOM 1536 C C . GLU A 1 183 ? -23.926 2.684 27.038 1.00 45.59 183 GLU A C 1
ATOM 1538 O O . GLU A 1 183 ? -23.211 3.546 27.555 1.00 45.59 183 GLU A O 1
ATOM 1543 N N . THR A 1 184 ? -24.795 1.985 27.775 1.00 40.66 184 THR A N 1
ATOM 1544 C CA . THR A 1 184 ? -24.911 2.115 29.238 1.00 40.66 184 THR A CA 1
ATOM 1545 C C . THR A 1 184 ? -24.700 0.793 29.971 1.00 40.66 184 THR A C 1
ATOM 1547 O O . THR A 1 184 ? -25.591 0.359 30.698 1.00 40.66 184 THR A O 1
ATOM 1550 N N . VAL A 1 185 ? -23.519 0.178 29.838 1.00 36.69 185 VAL A N 1
ATOM 1551 C CA . VAL A 1 185 ? -22.944 -0.712 30.871 1.00 36.69 185 VAL A CA 1
ATOM 1552 C C . VAL A 1 185 ? -21.436 -0.517 30.958 1.00 36.69 185 VAL A C 1
ATOM 1554 O O . VAL A 1 185 ? -20.766 -0.613 29.910 1.00 36.69 185 VAL A O 1
#

pLDDT: mean 91.55, std 12.76, range [36.69, 98.75]

Radius of gyration: 20.31 Å; chains: 1; bounding box: 54×31×68 Å

Sequence (185 aa):
DILYLLQDMREFELYGTVRAVVSVCDSMNYITDEEDLLQVFRLVSNYLDPGGIFIFDLNTVHKYRDILGDATIAENREECSFIWENDFDEEEGINEYDLTLFIRREDEDLYEKYEETHYQRAYSLERVEELIGEAGLKLEAVYDAFTLQPPKPESQRVYFVAREVRHRGKWYADQTEDEKEEETV

Foldseek 3Di:
DDDDDDDDLLDDDDPAADQEDEAEDQPLQLPLDLVSSLSSLLVNLQRHDAFGKYKYKHFALLCQPPPQAQDWDWDDDPFKTWTKGWHADPVSQKIKIKIWIWGQDPPDRGTDIDIDIGIGHRDDPVSVCVSNVVSQKAWPAKAQPPDPDHDDPNRRMIMTMITHHDDPPYDDDDDDPPPPPPVPD